Protein AF-A0A933DKX1-F1 (afdb_monomer_lite)

pLDDT: mean 75.69, std 23.06, range [31.42, 98.5]

Sequence (259 aa):
TSRSDTSDTSDTSDTSDTSDTSDTSDTSDTSDTSDTSDTSDTPNRTAAGENSQVAFIGPRGTNVEERLALAEFEYTDPDKDGIYTADIRAPAVDGEYEVITLISYEDSRYGTKEVSLTTVVDPEGYVFERNGGKETRVPGAVVSLLYLNPGTKKYELWPGKDYTQENPQITDARGTYAFLAPPGTYSVSVTAPGYTDYQSKPFQLSENNEIHMNVEMKSPYGFLASVDLKTILLIALFLLVGYNFYKDKLRGMHKGQGQ

Secondary structure (DSSP, 8-state):
-----------------------------------------------------------S---HHHHH-------B-SS-SS--B---PPPSS-EEEEEEEEEE-SSGGG-EEEEEEEEEEPPPEEEEEEETTEEEE-TT-EEEEEEE-TTT-SEEE--GGGGT--SSEE--TT-EE-EEE-SEEEEEEEE-TTSB-EEPPPEEESSSEEE---EE-B-TTHHHHT--HHHHHHHHHHHHHHHHHHHHHHHHHHTSS--

Structure (mmCIF, N/CA/C/O backbone):
data_AF-A0A933DKX1-F1
#
_entry.id   AF-A0A933DKX1-F1
#
loop_
_atom_site.group_PDB
_atom_site.id
_atom_site.type_symbol
_atom_site.label_atom_id
_atom_site.label_alt_id
_atom_site.label_comp_id
_atom_site.label_asym_id
_atom_site.label_entity_id
_atom_site.label_seq_id
_atom_site.pdbx_PDB_ins_code
_atom_site.Cartn_x
_atom_site.Cartn_y
_atom_site.Cartn_z
_atom_site.occupancy
_atom_site.B_iso_or_equiv
_atom_site.auth_seq_id
_atom_site.auth_comp_id
_atom_site.auth_asym_id
_atom_site.auth_atom_id
_atom_site.pdbx_PDB_model_num
ATOM 1 N N . THR A 1 1 ? -16.959 73.825 9.271 1.00 41.41 1 THR A N 1
ATOM 2 C CA . THR A 1 1 ? -16.496 73.089 10.471 1.00 41.41 1 THR A CA 1
ATOM 3 C C . THR A 1 1 ? -15.748 71.874 9.959 1.00 41.41 1 THR A C 1
ATOM 5 O O . THR A 1 1 ? -16.387 71.051 9.338 1.00 41.41 1 THR A O 1
ATOM 8 N N . SER A 1 2 ? -14.428 71.704 9.985 1.00 40.69 2 SER A N 1
ATOM 9 C CA . SER A 1 2 ? -13.269 72.162 10.771 1.00 40.69 2 SER A CA 1
ATOM 10 C C . SER A 1 2 ? -12.047 71.948 9.837 1.00 40.69 2 SER A C 1
ATOM 12 O O . SER A 1 2 ? -12.043 70.934 9.150 1.00 40.69 2 SER A O 1
ATOM 14 N N . ARG A 1 3 ? -11.183 72.947 9.565 1.00 38.19 3 ARG A N 1
ATOM 15 C CA . ARG A 1 3 ? -9.787 73.088 10.080 1.00 38.19 3 ARG A CA 1
ATOM 16 C C . ARG A 1 3 ? -8.963 71.783 10.010 1.00 38.19 3 ARG A C 1
ATOM 18 O O . ARG A 1 3 ? -9.452 70.777 10.505 1.00 38.19 3 ARG A O 1
ATOM 25 N N . SER A 1 4 ? -7.726 71.720 9.517 1.00 40.69 4 SER A N 1
ATOM 26 C CA . SER A 1 4 ? -6.697 72.731 9.191 1.00 40.69 4 SER A CA 1
ATOM 27 C C . SER A 1 4 ? -5.408 71.979 8.795 1.00 40.69 4 SER A C 1
ATOM 29 O O . SER A 1 4 ? -5.174 70.942 9.406 1.00 40.69 4 SER A O 1
ATOM 31 N N . ASP A 1 5 ? -4.621 72.546 7.864 1.00 40.75 5 ASP A N 1
ATOM 32 C CA . ASP A 1 5 ? -3.140 72.685 7.877 1.00 40.75 5 ASP A CA 1
ATOM 33 C C . ASP A 1 5 ? -2.259 71.404 7.956 1.00 40.75 5 ASP A C 1
ATOM 35 O O . ASP A 1 5 ? -2.553 70.482 8.701 1.00 40.75 5 ASP A O 1
ATOM 39 N N . THR A 1 6 ? -1.125 71.219 7.265 1.00 41.94 6 THR A N 1
ATOM 40 C CA . THR A 1 6 ? -0.162 72.107 6.576 1.00 41.94 6 THR A CA 1
ATOM 41 C C . THR A 1 6 ? 0.964 71.238 5.969 1.00 41.94 6 THR A C 1
ATOM 43 O O . THR A 1 6 ? 1.213 70.156 6.497 1.00 41.94 6 THR A O 1
ATOM 46 N N . SER A 1 7 ? 1.679 71.808 4.976 1.00 41.03 7 SER A N 1
ATOM 47 C CA . SER A 1 7 ? 3.143 71.726 4.691 1.00 41.03 7 SER A CA 1
ATOM 48 C C . SER A 1 7 ? 3.816 70.369 4.419 1.00 41.03 7 SER A C 1
ATOM 50 O O . SER A 1 7 ? 3.533 69.400 5.104 1.00 41.03 7 SER A O 1
ATOM 52 N N . ASP A 1 8 ? 4.889 70.216 3.643 1.00 37.62 8 ASP A N 1
ATOM 53 C CA . ASP A 1 8 ? 5.623 70.908 2.562 1.00 37.62 8 ASP A CA 1
ATOM 54 C C . ASP A 1 8 ? 6.954 70.116 2.461 1.00 37.62 8 ASP A C 1
ATOM 56 O O . ASP A 1 8 ? 7.412 69.597 3.481 1.00 37.62 8 ASP A O 1
ATOM 60 N N . THR A 1 9 ? 7.623 70.140 1.296 1.00 42.16 9 THR A N 1
ATOM 61 C CA . THR A 1 9 ? 9.087 69.906 1.079 1.00 42.16 9 THR A CA 1
ATOM 62 C C . THR A 1 9 ? 9.640 68.474 1.294 1.00 42.16 9 THR A C 1
ATOM 64 O O . THR A 1 9 ? 9.124 67.727 2.110 1.00 42.16 9 THR A O 1
ATOM 67 N N . SER A 1 10 ? 10.684 67.962 0.626 1.00 38.56 10 SER A N 1
ATOM 68 C CA . SER A 1 10 ? 11.686 68.463 -0.339 1.00 38.56 10 SER A CA 1
ATOM 69 C C . SER A 1 10 ? 12.471 67.278 -0.941 1.00 38.56 10 SER A C 1
ATOM 71 O O . SER A 1 10 ? 12.501 66.194 -0.360 1.00 38.56 10 SER A O 1
ATOM 73 N N . ASP A 1 11 ? 13.147 67.553 -2.058 1.00 42.34 11 ASP A N 1
ATOM 74 C CA . ASP A 1 11 ? 14.105 66.744 -2.828 1.00 42.34 11 ASP A CA 1
ATOM 75 C C . ASP A 1 11 ? 15.256 66.063 -2.056 1.00 42.34 11 ASP A C 1
ATOM 77 O O . ASP A 1 11 ? 15.632 66.500 -0.967 1.00 42.34 11 ASP A O 1
ATOM 81 N N . THR A 1 12 ? 15.860 65.051 -2.706 1.00 42.25 12 THR A N 1
ATOM 82 C CA . THR A 1 12 ? 17.296 64.630 -2.786 1.00 42.25 12 THR A CA 1
ATOM 83 C C . THR A 1 12 ? 17.337 63.122 -3.130 1.00 42.25 12 THR A C 1
ATOM 85 O O . THR A 1 12 ? 16.460 62.388 -2.695 1.00 42.25 12 THR A O 1
ATOM 88 N N . SER A 1 13 ? 18.242 62.529 -3.915 1.00 42.28 13 SER A N 1
ATOM 89 C CA . SER A 1 13 ? 19.527 62.917 -4.509 1.00 42.28 13 SER A CA 1
ATOM 90 C C . SER A 1 13 ? 19.951 61.865 -5.553 1.00 42.28 13 SER A C 1
ATOM 92 O O . SER A 1 13 ? 19.621 60.687 -5.414 1.00 42.28 13 SER A O 1
ATOM 94 N N . ASP A 1 14 ? 20.738 62.311 -6.530 1.00 37.16 14 ASP A N 1
ATOM 95 C CA . ASP A 1 14 ? 21.456 61.551 -7.560 1.00 37.16 14 ASP A CA 1
ATOM 96 C C . ASP A 1 14 ? 22.595 60.629 -7.058 1.00 37.16 14 ASP A C 1
ATOM 98 O O . ASP A 1 14 ? 23.096 60.765 -5.939 1.00 37.16 14 ASP A O 1
ATOM 102 N N . THR A 1 15 ? 23.110 59.847 -8.024 1.00 41.72 15 THR A N 1
ATOM 103 C CA . THR A 1 15 ? 24.424 59.162 -8.154 1.00 41.72 15 THR A CA 1
ATOM 104 C C . THR A 1 15 ? 24.470 57.700 -7.670 1.00 41.72 15 THR A C 1
ATOM 106 O O . THR A 1 15 ? 23.983 57.374 -6.598 1.00 41.72 15 THR A O 1
ATOM 109 N N . SER A 1 16 ? 25.017 56.732 -8.416 1.00 40.19 16 SER A N 1
ATOM 110 C CA . SER A 1 16 ? 26.235 56.767 -9.239 1.00 40.19 16 SER A CA 1
ATOM 111 C C . SER A 1 16 ? 26.273 55.656 -10.306 1.00 40.19 16 SER A C 1
ATOM 113 O O . SER A 1 16 ? 25.862 54.525 -10.058 1.00 40.19 16 SER A O 1
ATOM 115 N N . ASP A 1 17 ? 26.811 56.020 -11.472 1.00 38.84 17 ASP A N 1
ATOM 116 C CA . ASP A 1 17 ? 27.326 55.143 -12.530 1.00 38.84 17 ASP A CA 1
ATOM 117 C C . ASP A 1 17 ? 28.709 54.554 -12.174 1.00 38.84 17 ASP A C 1
ATOM 119 O O . ASP A 1 17 ? 29.374 55.020 -11.245 1.00 38.84 17 ASP A O 1
ATOM 123 N N . THR A 1 18 ? 29.167 53.634 -13.039 1.00 38.97 18 THR A N 1
ATOM 124 C CA . THR A 1 18 ? 30.497 52.991 -13.210 1.00 38.97 18 THR A CA 1
ATOM 125 C C . THR A 1 18 ? 30.495 51.516 -12.772 1.00 38.97 18 THR A C 1
ATOM 127 O O . THR A 1 18 ? 29.990 51.188 -11.710 1.00 38.97 18 THR A O 1
ATOM 130 N N . SER A 1 19 ? 30.975 50.535 -13.542 1.00 40.22 19 SER A N 1
ATOM 131 C CA . SER A 1 19 ? 31.934 50.531 -14.654 1.00 40.22 19 SER A CA 1
ATOM 132 C C . SER A 1 19 ? 31.807 49.248 -15.494 1.00 40.22 19 SER A C 1
ATOM 134 O O . SER A 1 19 ? 31.727 48.156 -14.933 1.00 40.22 19 SER A O 1
ATOM 136 N N . ASP A 1 20 ? 31.891 49.397 -16.817 1.00 40.69 20 ASP A N 1
ATOM 137 C CA . ASP A 1 20 ? 32.291 48.353 -17.769 1.00 40.69 20 ASP A CA 1
ATOM 138 C C . ASP A 1 20 ? 33.760 47.916 -17.570 1.00 40.69 20 ASP A C 1
ATOM 140 O O . ASP A 1 20 ? 34.536 48.592 -16.891 1.00 40.69 20 ASP A O 1
ATOM 144 N N . THR A 1 21 ? 34.138 46.846 -18.288 1.00 40.09 21 THR A N 1
ATOM 145 C CA . THR A 1 21 ? 35.433 46.127 -18.400 1.00 40.09 21 THR A CA 1
ATOM 146 C C . THR A 1 21 ? 35.503 44.879 -17.502 1.00 40.09 21 THR A C 1
ATOM 148 O O . THR A 1 21 ? 35.255 44.942 -16.309 1.00 40.09 21 THR A O 1
ATOM 151 N N . SER A 1 22 ? 35.798 43.674 -17.995 1.00 39.25 22 SER A N 1
ATOM 152 C CA . SER A 1 22 ? 36.796 43.311 -19.003 1.00 39.25 22 SER A CA 1
ATOM 153 C C . SER A 1 22 ? 36.527 41.913 -19.581 1.00 39.25 22 SER A C 1
ATOM 155 O O . SER A 1 22 ? 36.227 40.971 -18.850 1.00 39.25 22 SER A O 1
ATOM 157 N N . ASP A 1 23 ? 36.685 41.803 -20.900 1.00 40.59 23 ASP A N 1
ATOM 158 C CA . ASP A 1 23 ? 37.012 40.562 -21.597 1.00 40.59 23 ASP A CA 1
ATOM 159 C C . ASP A 1 23 ? 38.415 40.063 -21.209 1.00 40.59 23 ASP A C 1
ATOM 161 O O . ASP A 1 23 ? 39.271 40.834 -20.768 1.00 40.59 23 ASP A O 1
ATOM 165 N N . THR A 1 24 ? 38.658 38.794 -21.553 1.00 39.97 24 THR A N 1
ATOM 166 C CA . THR A 1 24 ? 39.929 38.047 -21.642 1.00 39.97 24 THR A CA 1
ATOM 167 C C . THR A 1 24 ? 40.272 37.132 -20.462 1.00 39.97 24 THR A C 1
ATOM 169 O O . THR A 1 24 ? 40.696 37.553 -19.391 1.00 39.97 24 THR A O 1
ATOM 172 N N . SER A 1 25 ? 40.175 35.821 -20.696 1.00 39.19 25 SER A N 1
ATOM 173 C CA . SER A 1 25 ? 41.364 34.961 -20.833 1.00 39.19 25 SER A CA 1
ATOM 174 C C . SER A 1 25 ? 40.964 33.527 -21.197 1.00 39.19 25 SER A C 1
ATOM 176 O O . SER A 1 25 ? 40.579 32.727 -20.350 1.00 39.19 25 SER A O 1
ATOM 178 N N . ASP A 1 26 ? 41.115 33.214 -22.484 1.00 43.19 26 ASP A N 1
ATOM 179 C CA . ASP A 1 26 ? 41.514 31.883 -22.931 1.00 43.19 26 ASP A CA 1
ATOM 180 C C . ASP A 1 26 ? 42.916 31.584 -22.391 1.00 43.19 26 ASP A C 1
ATOM 182 O O . ASP A 1 26 ? 43.847 32.336 -22.673 1.00 43.19 26 ASP A O 1
ATOM 186 N N . THR A 1 27 ? 43.061 30.482 -21.660 1.00 41.31 27 THR A N 1
ATOM 187 C CA . THR A 1 27 ? 44.282 29.671 -21.492 1.00 41.31 27 THR A CA 1
ATOM 188 C C . THR A 1 27 ? 43.822 28.365 -20.835 1.00 41.31 27 THR A C 1
ATOM 190 O O . THR A 1 27 ? 43.060 28.418 -19.878 1.00 41.31 27 THR A O 1
ATOM 193 N N . SER A 1 28 ? 44.221 27.163 -21.216 1.00 38.81 28 SER A N 1
ATOM 194 C CA . SER A 1 28 ? 45.249 26.725 -22.149 1.00 38.81 28 SER A CA 1
ATOM 195 C C . SER A 1 28 ? 45.098 25.216 -22.289 1.00 38.81 28 SER A C 1
ATOM 197 O O . SER A 1 28 ? 44.926 24.518 -21.286 1.00 38.81 28 SER A O 1
ATOM 199 N N . ASP A 1 29 ? 45.241 24.745 -23.520 1.00 40.00 29 ASP A N 1
ATOM 200 C CA . ASP A 1 29 ? 45.597 23.375 -23.850 1.00 40.00 29 ASP A CA 1
ATOM 201 C C . ASP A 1 29 ? 46.783 22.876 -23.014 1.00 40.00 29 ASP A C 1
ATOM 203 O O . ASP A 1 29 ? 47.791 23.571 -22.852 1.00 40.00 29 ASP A O 1
ATOM 207 N N . THR A 1 30 ? 46.708 21.619 -22.581 1.00 41.84 30 THR A N 1
ATOM 208 C CA . THR A 1 30 ? 47.903 20.809 -22.336 1.00 41.84 30 THR A CA 1
ATOM 209 C C . THR A 1 30 ? 47.799 19.496 -23.097 1.00 41.84 30 THR A C 1
ATOM 211 O O . THR A 1 30 ? 47.192 18.534 -22.635 1.00 41.84 30 THR A O 1
ATOM 214 N N . SER A 1 31 ? 48.455 19.529 -24.256 1.00 37.38 31 SER A N 1
ATOM 215 C CA . SER A 1 31 ? 49.404 18.538 -24.771 1.00 37.38 31 SER A CA 1
ATOM 216 C C . SER A 1 31 ? 48.931 17.106 -25.012 1.00 37.38 31 SER A C 1
ATOM 218 O O . SER A 1 31 ? 48.915 16.263 -24.115 1.00 37.38 31 SER A O 1
ATOM 220 N N . ASP A 1 32 ? 48.765 16.842 -26.306 1.00 38.28 32 ASP A N 1
ATOM 221 C CA . ASP A 1 32 ? 49.234 15.652 -27.008 1.00 38.28 32 ASP A CA 1
ATOM 222 C C . ASP A 1 32 ? 50.526 15.051 -26.433 1.00 38.28 32 ASP A C 1
ATOM 224 O O . ASP A 1 32 ? 51.534 15.747 -26.277 1.00 38.28 32 ASP A O 1
ATOM 228 N N . THR A 1 33 ? 50.542 13.723 -26.295 1.00 39.66 33 THR A N 1
ATOM 229 C CA . THR A 1 33 ? 51.718 12.919 -26.652 1.00 39.66 33 THR A CA 1
ATOM 230 C C . THR A 1 33 ? 51.302 11.636 -27.370 1.00 39.66 33 THR A C 1
ATOM 232 O O . THR A 1 33 ? 50.814 10.693 -26.752 1.00 39.66 33 THR A O 1
ATOM 235 N N . SER A 1 34 ? 51.593 11.648 -28.673 1.00 36.03 34 SER A N 1
ATOM 236 C CA . SER A 1 34 ? 52.136 10.567 -29.508 1.00 36.03 34 SER A CA 1
ATOM 237 C C . SER A 1 34 ? 51.334 9.280 -29.717 1.00 36.03 34 SER A C 1
ATOM 239 O O . SER A 1 34 ? 51.372 8.355 -28.908 1.00 36.03 34 SER A O 1
ATOM 241 N N . ASP A 1 35 ? 50.765 9.206 -30.922 1.00 36.22 35 ASP A N 1
ATOM 242 C CA . ASP A 1 35 ? 50.939 8.139 -31.915 1.00 36.22 35 ASP A CA 1
ATOM 243 C C . ASP A 1 35 ? 51.845 6.961 -31.515 1.00 36.22 35 ASP A C 1
ATOM 245 O O . ASP A 1 35 ? 53.020 7.139 -31.198 1.00 36.22 35 ASP A O 1
ATOM 249 N N . THR A 1 36 ? 51.354 5.735 -31.714 1.00 36.78 36 THR A N 1
ATOM 250 C CA . THR A 1 36 ? 52.002 4.802 -32.653 1.00 36.78 36 THR A CA 1
ATOM 251 C C . THR A 1 36 ? 51.084 3.645 -33.061 1.00 36.78 36 THR A C 1
ATOM 253 O O . THR A 1 36 ? 50.410 3.016 -32.249 1.00 36.78 36 THR A O 1
ATOM 256 N N . SER A 1 37 ? 51.197 3.328 -34.352 1.00 35.38 37 SER A N 1
ATOM 257 C CA . SER A 1 37 ? 50.848 2.094 -35.065 1.00 35.38 37 SER A CA 1
ATOM 258 C C . SER A 1 37 ? 49.379 1.797 -35.368 1.00 35.38 37 SER A C 1
ATOM 260 O O . SER A 1 37 ? 48.693 1.056 -34.669 1.00 35.38 37 SER A O 1
ATOM 262 N N . ASP A 1 38 ? 48.996 2.265 -36.557 1.00 37.75 38 ASP A N 1
ATOM 263 C CA . ASP A 1 38 ? 48.337 1.455 -37.580 1.00 37.75 38 ASP A CA 1
ATOM 264 C C . ASP A 1 38 ? 48.582 -0.052 -37.413 1.00 37.75 38 ASP A C 1
ATOM 266 O O . ASP A 1 38 ? 49.708 -0.541 -37.514 1.00 37.75 38 ASP A O 1
ATOM 270 N N . THR A 1 39 ? 47.497 -0.805 -37.280 1.00 37.50 39 THR A N 1
ATOM 271 C CA . THR A 1 39 ? 47.343 -2.061 -38.015 1.00 37.50 39 THR A CA 1
ATOM 272 C C . THR A 1 39 ? 45.898 -2.141 -38.477 1.00 37.50 39 THR A C 1
ATOM 274 O O . THR A 1 39 ? 44.974 -2.456 -37.734 1.00 37.50 39 THR A O 1
ATOM 277 N N . SER A 1 40 ? 45.716 -1.784 -39.743 1.00 44.47 40 SER A N 1
ATOM 278 C CA . SER A 1 40 ? 44.627 -2.275 -40.566 1.00 44.47 40 SER A CA 1
ATOM 279 C C . SER A 1 40 ? 44.573 -3.794 -40.459 1.00 44.47 40 SER A C 1
ATOM 281 O O . SER A 1 40 ? 45.533 -4.441 -40.856 1.00 44.47 40 SER A O 1
ATOM 283 N N . ASP A 1 41 ? 43.462 -4.338 -39.982 1.00 35.19 41 ASP A N 1
ATOM 284 C CA . ASP A 1 41 ? 42.948 -5.614 -40.468 1.00 35.19 41 ASP A CA 1
ATOM 285 C C . ASP A 1 41 ? 41.448 -5.670 -40.189 1.00 35.19 41 ASP A C 1
ATOM 287 O O . ASP A 1 41 ? 40.969 -5.990 -39.104 1.00 35.19 41 ASP A O 1
ATOM 291 N N . THR A 1 42 ? 40.686 -5.324 -41.220 1.00 43.91 42 THR A N 1
ATOM 292 C CA . THR A 1 42 ? 39.324 -5.821 -41.373 1.00 43.91 42 THR A CA 1
ATOM 293 C C . THR A 1 42 ? 39.412 -7.286 -41.790 1.00 43.91 42 THR A C 1
ATOM 295 O O . THR A 1 42 ? 40.038 -7.586 -42.807 1.00 43.91 42 THR A O 1
ATOM 298 N N . PRO A 1 43 ? 38.663 -8.189 -41.146 1.00 37.38 43 PRO A N 1
ATOM 299 C CA . PRO A 1 43 ? 38.097 -9.311 -41.857 1.00 37.38 43 PRO A CA 1
ATOM 300 C C . PRO A 1 43 ? 36.592 -9.095 -41.957 1.00 37.38 43 PRO A C 1
ATOM 302 O O . PRO A 1 43 ? 35.818 -9.296 -41.027 1.00 37.38 43 PRO A O 1
ATOM 305 N N . ASN A 1 44 ? 36.183 -8.696 -43.153 1.00 38.47 44 ASN A N 1
ATOM 306 C CA . ASN A 1 44 ? 34.856 -8.972 -43.669 1.00 38.47 44 ASN A CA 1
ATOM 307 C C . ASN A 1 44 ? 34.568 -10.485 -43.551 1.00 38.47 44 ASN A C 1
ATOM 309 O O . ASN A 1 44 ? 35.234 -11.264 -44.237 1.00 38.47 44 ASN A O 1
ATOM 313 N N . ARG A 1 45 ? 33.583 -10.912 -42.744 1.00 37.44 45 ARG A N 1
ATOM 314 C CA . ARG A 1 45 ? 32.856 -12.170 -43.000 1.00 37.44 45 ARG A CA 1
ATOM 315 C C . ARG A 1 45 ? 31.489 -12.257 -42.308 1.00 37.44 45 ARG A C 1
ATOM 317 O O . ARG A 1 45 ? 31.359 -12.614 -41.149 1.00 37.44 45 ARG A O 1
ATOM 324 N N . THR A 1 46 ? 30.479 -11.934 -43.102 1.00 31.94 46 THR A N 1
ATOM 325 C CA . THR A 1 46 ? 29.213 -12.652 -43.332 1.00 31.94 46 THR A CA 1
ATOM 326 C C . THR A 1 46 ? 28.859 -13.850 -42.416 1.00 31.94 46 THR A C 1
ATOM 328 O O . THR A 1 46 ? 29.453 -14.915 -42.543 1.00 31.94 46 THR A O 1
ATOM 331 N N . ALA A 1 47 ? 27.751 -13.669 -41.683 1.00 34.59 47 ALA A N 1
ATOM 332 C CA . ALA A 1 47 ? 26.607 -14.576 -41.471 1.00 34.59 47 ALA A CA 1
ATOM 333 C C . ALA A 1 47 ? 26.694 -15.871 -40.625 1.00 34.59 47 ALA A C 1
ATOM 335 O O . ALA A 1 47 ? 27.545 -16.728 -40.835 1.00 34.59 47 ALA A O 1
ATOM 336 N N . ALA A 1 48 ? 25.579 -16.044 -39.889 1.00 32.22 48 ALA A N 1
ATOM 337 C CA . ALA A 1 48 ? 24.952 -17.262 -39.349 1.00 32.22 48 ALA A CA 1
ATOM 338 C C . ALA A 1 48 ? 25.524 -17.779 -38.012 1.00 32.22 48 ALA A C 1
ATOM 340 O O . ALA A 1 48 ? 26.726 -17.927 -37.888 1.00 32.22 48 ALA A O 1
ATOM 341 N N . GLY A 1 49 ? 24.725 -18.101 -36.990 1.00 31.42 49 GLY A N 1
ATOM 342 C CA . GLY A 1 49 ? 23.276 -18.277 -36.936 1.00 31.42 49 GLY A CA 1
ATOM 343 C C . GLY A 1 49 ? 22.779 -18.553 -35.511 1.00 31.42 49 GLY A C 1
ATOM 344 O O . GLY A 1 49 ? 23.555 -18.652 -34.570 1.00 31.42 49 GLY A O 1
ATOM 345 N N . GLU A 1 50 ? 21.458 -18.633 -35.398 1.00 47.75 50 GLU A N 1
ATOM 346 C CA . GLU A 1 50 ? 20.664 -18.910 -34.200 1.00 47.75 50 GLU A CA 1
ATOM 347 C C . GLU A 1 50 ? 21.140 -20.137 -33.402 1.00 47.75 50 GLU A C 1
ATOM 349 O O . GLU A 1 50 ? 21.362 -21.204 -33.979 1.00 47.75 50 GLU A O 1
ATOM 354 N N . ASN A 1 51 ? 21.209 -19.992 -32.071 1.00 38.31 51 ASN A N 1
ATOM 355 C CA . ASN A 1 51 ? 20.519 -20.812 -31.059 1.00 38.31 51 ASN A CA 1
ATOM 356 C C . ASN A 1 51 ? 21.229 -20.681 -29.700 1.00 38.31 51 ASN A C 1
ATOM 358 O O . ASN A 1 51 ? 22.171 -21.420 -29.416 1.00 38.31 51 ASN A O 1
ATOM 362 N N . SER A 1 52 ? 20.723 -19.814 -28.821 1.00 42.91 52 SER A N 1
ATOM 363 C CA . SER A 1 52 ? 20.959 -19.960 -27.382 1.00 42.91 52 SER A CA 1
ATOM 364 C C . SER A 1 52 ? 20.156 -21.178 -26.916 1.00 42.91 52 SER A C 1
ATOM 366 O O . SER A 1 52 ? 18.953 -21.099 -26.706 1.00 42.91 52 SER A O 1
ATOM 368 N N . GLN A 1 53 ? 20.792 -22.349 -26.865 1.00 43.62 53 GLN A N 1
ATOM 369 C CA . GLN A 1 53 ? 20.244 -23.538 -26.213 1.00 43.62 53 GLN A CA 1
ATOM 370 C C . GLN A 1 53 ? 21.209 -23.999 -25.126 1.00 43.62 53 GLN A C 1
ATOM 372 O O . GLN A 1 53 ? 22.400 -24.196 -25.365 1.00 43.62 53 GLN A O 1
ATOM 377 N N . VAL A 1 54 ? 20.663 -24.197 -23.931 1.00 50.03 54 VAL A N 1
ATOM 378 C CA . VAL A 1 54 ? 21.366 -24.698 -22.750 1.00 50.03 54 VAL A CA 1
ATOM 379 C C . VAL A 1 54 ? 21.595 -26.215 -22.864 1.00 50.03 54 VAL A C 1
ATOM 381 O O . VAL A 1 54 ? 20.638 -26.961 -23.069 1.00 50.03 54 VAL A O 1
ATOM 384 N N . ALA A 1 55 ? 22.834 -26.697 -22.664 1.00 31.67 55 ALA A N 1
ATOM 385 C CA . ALA A 1 55 ? 23.125 -28.071 -22.215 1.00 31.67 55 ALA A CA 1
ATOM 386 C C . ALA A 1 55 ? 24.527 -28.213 -21.560 1.00 31.67 55 ALA A C 1
ATOM 388 O O . ALA A 1 55 ? 25.532 -27.737 -22.076 1.00 31.67 55 ALA A O 1
ATOM 389 N N . PHE A 1 56 ? 24.551 -28.909 -20.416 1.00 48.91 56 PHE A N 1
ATOM 390 C CA . PHE A 1 56 ? 25.529 -28.944 -19.309 1.00 48.91 56 PHE A CA 1
ATOM 391 C C . PHE A 1 56 ? 26.748 -29.882 -19.461 1.00 48.91 56 PHE A C 1
ATOM 393 O O . PHE A 1 56 ? 26.600 -30.948 -20.051 1.00 48.91 56 PHE A O 1
ATOM 400 N N . ILE A 1 57 ? 27.855 -29.617 -18.726 1.00 31.52 57 ILE A N 1
ATOM 401 C CA . ILE A 1 57 ? 28.756 -30.640 -18.118 1.00 31.52 57 ILE A CA 1
ATOM 402 C C . ILE A 1 57 ? 29.361 -30.119 -16.784 1.00 31.52 57 ILE A C 1
ATOM 404 O O . ILE A 1 57 ? 30.107 -29.146 -16.788 1.00 31.52 57 ILE A O 1
ATOM 408 N N . GLY A 1 58 ? 29.094 -30.778 -15.642 1.00 32.19 58 GLY A N 1
ATOM 409 C CA . GLY A 1 58 ? 29.756 -30.508 -14.340 1.00 32.19 58 GLY A CA 1
ATOM 410 C C . GLY A 1 58 ? 31.133 -31.193 -14.195 1.00 32.19 58 GLY A C 1
ATOM 411 O O . GLY A 1 58 ? 31.378 -32.187 -14.884 1.00 32.19 58 GLY A O 1
ATOM 412 N N . PRO A 1 59 ? 32.028 -30.746 -13.276 1.00 40.06 59 PRO A N 1
ATOM 413 C CA . PRO A 1 59 ? 31.828 -31.043 -11.850 1.00 40.06 59 PRO A CA 1
ATOM 414 C C . PRO A 1 59 ? 32.283 -29.963 -10.833 1.00 40.06 59 PRO A C 1
ATOM 416 O O . PRO A 1 59 ? 33.233 -29.223 -11.055 1.00 40.06 59 PRO A O 1
ATOM 419 N N . ARG A 1 60 ? 31.694 -30.069 -9.628 1.00 35.72 60 ARG A N 1
ATOM 420 C CA . ARG A 1 60 ? 31.993 -29.408 -8.333 1.00 35.72 60 ARG A CA 1
ATOM 421 C C . ARG A 1 60 ? 31.519 -27.966 -8.146 1.00 35.72 60 ARG A C 1
ATOM 423 O O . ARG A 1 60 ? 32.130 -27.023 -8.620 1.00 35.72 60 ARG A O 1
ATOM 430 N N . GLY A 1 61 ? 30.546 -27.857 -7.243 1.00 36.22 61 GLY A N 1
ATOM 431 C CA . GLY A 1 61 ? 30.093 -26.618 -6.631 1.00 36.22 61 GLY A CA 1
ATOM 432 C C . GLY A 1 61 ? 28.664 -26.342 -7.046 1.00 36.22 61 GLY A C 1
ATOM 433 O O . GLY A 1 61 ? 28.442 -25.604 -7.987 1.00 36.22 61 GLY A O 1
ATOM 434 N N . THR A 1 62 ? 27.692 -26.957 -6.371 1.00 40.09 62 THR A N 1
ATOM 435 C CA . THR A 1 62 ? 26.325 -26.424 -6.370 1.00 40.09 62 THR A CA 1
ATOM 436 C C . THR A 1 62 ? 26.421 -25.021 -5.784 1.00 40.09 62 THR A C 1
ATOM 438 O O . THR A 1 62 ? 26.516 -24.887 -4.558 1.00 40.09 62 THR A O 1
ATOM 441 N N . ASN A 1 63 ? 26.531 -24.009 -6.643 1.00 53.66 63 ASN A N 1
ATOM 442 C CA . ASN A 1 63 ? 26.626 -22.630 -6.206 1.00 53.66 63 ASN A CA 1
ATOM 443 C C . ASN A 1 63 ? 25.281 -22.294 -5.562 1.00 53.66 63 ASN A C 1
ATOM 445 O O . ASN A 1 63 ? 24.222 -22.633 -6.088 1.00 53.66 63 ASN A O 1
ATOM 449 N N . VAL A 1 64 ? 25.313 -21.725 -4.361 1.00 49.72 64 VAL A N 1
ATOM 450 C CA . VAL A 1 64 ? 24.101 -21.393 -3.592 1.00 49.72 64 VAL A CA 1
ATOM 451 C C . VAL A 1 64 ? 23.155 -20.498 -4.414 1.00 49.72 64 VAL A C 1
ATOM 453 O O . VAL A 1 64 ? 21.942 -20.573 -4.235 1.00 49.72 64 VAL A O 1
ATOM 456 N N . GLU A 1 65 ? 23.714 -19.764 -5.376 1.00 52.72 65 GLU A N 1
ATOM 457 C CA . GLU A 1 65 ? 23.054 -18.944 -6.396 1.00 52.72 65 GLU A CA 1
ATOM 458 C C . GLU A 1 65 ? 21.990 -19.699 -7.216 1.00 52.72 65 GLU A C 1
ATOM 460 O O . GLU A 1 65 ? 20.865 -19.221 -7.305 1.00 52.72 65 GLU A O 1
ATOM 465 N N . GLU A 1 66 ? 22.247 -20.919 -7.709 1.00 53.72 66 GLU A N 1
ATOM 466 C CA . GLU A 1 66 ? 21.240 -21.682 -8.484 1.00 53.72 66 GLU A CA 1
ATOM 467 C C . GLU A 1 66 ? 20.035 -22.106 -7.627 1.00 53.72 66 GLU A C 1
ATOM 469 O O . GLU A 1 66 ? 18.932 -22.313 -8.127 1.00 53.72 66 GLU A O 1
ATOM 474 N N . ARG A 1 67 ? 20.219 -22.242 -6.306 1.00 51.81 67 ARG A N 1
ATOM 475 C CA . ARG A 1 67 ? 19.139 -22.622 -5.377 1.00 51.81 67 ARG A CA 1
ATOM 476 C C . ARG A 1 67 ? 18.315 -21.428 -4.892 1.00 51.81 67 ARG A C 1
ATOM 478 O O . ARG A 1 67 ? 17.279 -21.650 -4.265 1.00 51.81 67 ARG A O 1
ATOM 485 N N . LEU A 1 68 ? 18.788 -20.206 -5.139 1.00 63.69 68 LEU A N 1
ATOM 486 C CA . LEU A 1 68 ? 18.132 -18.944 -4.785 1.00 63.69 68 LEU A CA 1
ATOM 487 C C . LEU A 1 68 ? 17.663 -18.160 -6.020 1.00 63.69 68 LEU A C 1
ATOM 489 O O . LEU A 1 68 ? 17.075 -17.092 -5.861 1.00 63.69 68 LEU A O 1
ATOM 493 N N . ALA A 1 69 ? 17.882 -18.688 -7.228 1.00 75.88 69 ALA A N 1
ATOM 494 C CA . ALA A 1 69 ? 17.393 -18.100 -8.464 1.00 75.88 69 ALA A CA 1
ATOM 495 C C . ALA A 1 69 ? 15.859 -18.000 -8.440 1.00 75.88 69 ALA A C 1
ATOM 497 O O . ALA A 1 69 ? 15.145 -19.000 -8.342 1.00 75.88 69 ALA A O 1
ATOM 498 N N . LEU A 1 70 ? 15.354 -16.768 -8.499 1.00 79.06 70 LEU A N 1
ATOM 499 C CA . LEU A 1 70 ? 13.917 -16.478 -8.469 1.00 79.06 70 LEU A CA 1
ATOM 500 C C . LEU A 1 70 ? 13.283 -16.582 -9.857 1.00 79.06 70 LEU A C 1
ATOM 502 O O . LEU A 1 70 ? 12.109 -16.933 -9.971 1.00 79.06 70 LEU A O 1
ATOM 506 N N . ALA A 1 71 ? 14.053 -16.257 -10.895 1.00 82.50 71 ALA A N 1
ATOM 507 C CA . ALA A 1 71 ? 13.646 -16.309 -12.290 1.00 82.50 71 ALA A CA 1
ATOM 508 C C . ALA A 1 71 ? 14.875 -16.417 -13.204 1.00 82.50 71 ALA A C 1
ATOM 510 O O . ALA A 1 71 ? 15.941 -15.899 -12.879 1.00 82.50 71 ALA A O 1
ATOM 511 N N . GLU A 1 72 ? 14.684 -17.044 -14.363 1.00 86.94 72 GLU A N 1
ATOM 512 C CA . GLU A 1 72 ? 15.648 -17.098 -15.464 1.00 86.94 72 GLU A CA 1
ATOM 513 C C . GLU A 1 72 ? 15.031 -16.419 -16.691 1.00 86.94 72 GLU A C 1
ATOM 515 O O . GLU A 1 72 ? 13.817 -16.494 -16.909 1.00 86.94 72 GLU A O 1
ATOM 520 N N . PHE A 1 73 ? 15.854 -15.738 -17.481 1.00 88.62 73 PHE A N 1
ATOM 521 C CA . PHE A 1 73 ? 15.431 -15.040 -18.689 1.00 88.62 73 PHE A CA 1
ATOM 522 C C . PHE A 1 73 ? 16.560 -15.035 -19.718 1.00 88.62 73 PHE A C 1
ATOM 524 O O . PHE A 1 73 ? 17.739 -15.123 -19.375 1.00 88.62 73 PHE A O 1
ATOM 531 N N . GLU A 1 74 ? 16.185 -14.932 -20.989 1.00 89.25 74 GLU A N 1
ATOM 532 C CA . GLU A 1 74 ? 17.124 -14.925 -22.103 1.00 89.25 74 GLU A CA 1
ATOM 533 C C . GLU A 1 74 ? 17.169 -13.547 -22.753 1.00 89.25 74 GLU A C 1
ATOM 535 O O . GLU A 1 74 ? 16.148 -12.889 -22.962 1.00 89.25 74 GLU A O 1
ATOM 540 N N . TYR A 1 75 ? 18.381 -13.133 -23.093 1.00 90.69 75 TYR A N 1
ATOM 541 C CA . TYR A 1 75 ? 18.633 -11.944 -23.884 1.00 90.69 75 TYR A CA 1
ATOM 542 C C . TYR A 1 75 ? 18.431 -12.244 -25.371 1.00 90.69 75 TYR A C 1
ATOM 544 O O . TYR A 1 75 ? 18.933 -13.245 -25.884 1.00 90.69 75 TYR A O 1
ATOM 552 N N . THR A 1 76 ? 17.733 -11.355 -26.077 1.00 92.56 76 THR A N 1
ATOM 553 C CA . THR A 1 76 ? 17.446 -11.492 -27.512 1.00 92.56 76 THR A CA 1
ATOM 554 C C . THR A 1 76 ? 17.815 -10.224 -28.274 1.00 92.56 76 THR A C 1
ATOM 556 O O . THR A 1 76 ? 17.752 -9.128 -27.723 1.00 92.56 76 THR A O 1
ATOM 559 N N . ASP A 1 77 ? 18.184 -10.388 -29.542 1.00 93.56 77 ASP A N 1
ATOM 560 C CA . ASP A 1 77 ? 18.477 -9.305 -30.489 1.00 93.56 77 ASP A CA 1
ATOM 561 C C . ASP A 1 77 ? 17.626 -9.535 -31.760 1.00 93.56 77 ASP A C 1
ATOM 563 O O . ASP A 1 77 ? 18.065 -10.206 -32.705 1.00 93.56 77 ASP A O 1
ATOM 567 N N . PRO A 1 78 ? 16.340 -9.120 -31.751 1.00 92.31 78 PRO A N 1
ATOM 568 C CA . PRO A 1 78 ? 15.414 -9.417 -32.843 1.00 92.31 78 PRO A CA 1
ATOM 569 C C . PRO A 1 78 ? 15.741 -8.689 -34.154 1.00 92.31 78 PRO A C 1
ATOM 571 O O . PRO A 1 78 ? 15.457 -9.221 -35.231 1.00 92.31 78 PRO A O 1
ATOM 574 N N . ASP A 1 79 ? 16.299 -7.481 -34.081 1.00 94.88 79 ASP A N 1
ATOM 575 C CA . ASP A 1 79 ? 16.650 -6.641 -35.230 1.00 94.88 79 ASP A CA 1
ATOM 576 C C . ASP A 1 79 ? 18.107 -6.806 -35.690 1.00 94.88 79 ASP A C 1
ATOM 578 O O . ASP A 1 79 ? 18.448 -6.359 -36.790 1.00 94.88 79 ASP A O 1
ATOM 582 N N . LYS A 1 80 ? 18.905 -7.584 -34.950 1.00 92.88 80 LYS A N 1
ATOM 583 C CA . LYS A 1 80 ? 20.281 -7.987 -35.276 1.00 92.88 80 LYS A CA 1
ATOM 584 C C . LYS A 1 80 ? 21.230 -6.799 -35.346 1.00 92.88 80 LYS A C 1
ATOM 586 O O . LYS A 1 80 ? 22.131 -6.778 -36.194 1.00 92.88 80 LYS A O 1
ATOM 591 N N . ASP A 1 81 ? 21.012 -5.807 -34.494 1.00 95.38 81 ASP A N 1
ATOM 592 C CA . ASP A 1 81 ? 21.846 -4.611 -34.416 1.00 95.38 81 ASP A CA 1
ATOM 593 C C . ASP A 1 81 ? 23.041 -4.779 -33.455 1.00 95.38 81 ASP A C 1
ATOM 595 O O . ASP A 1 81 ? 23.950 -3.943 -33.436 1.00 95.38 81 ASP A O 1
ATOM 599 N N . GLY A 1 82 ? 23.094 -5.901 -32.728 1.00 89.31 82 GLY A N 1
ATOM 600 C CA . GLY A 1 82 ? 24.113 -6.221 -31.736 1.00 89.31 82 GLY A CA 1
ATOM 601 C C . GLY A 1 82 ? 23.750 -5.803 -30.308 1.00 89.31 82 GLY A C 1
ATOM 602 O O . GLY A 1 82 ? 24.565 -6.021 -29.405 1.00 89.31 82 GLY A O 1
ATOM 603 N N . ILE A 1 83 ? 22.567 -5.225 -30.077 1.00 90.75 83 ILE A N 1
ATOM 604 C CA . ILE A 1 83 ? 22.047 -4.853 -28.761 1.00 90.75 83 ILE A CA 1
ATOM 605 C C . ILE A 1 83 ? 21.074 -5.925 -28.281 1.00 90.75 83 ILE A C 1
ATOM 607 O O . ILE A 1 83 ? 19.959 -6.098 -28.761 1.00 90.75 83 ILE A O 1
ATOM 611 N N . TYR A 1 84 ? 21.495 -6.626 -27.239 1.00 91.06 84 TYR A N 1
ATOM 612 C CA . TYR A 1 84 ? 20.711 -7.685 -26.635 1.00 91.06 84 TYR A CA 1
ATOM 613 C C . TYR A 1 84 ? 19.832 -7.133 -25.512 1.00 91.06 84 TYR A C 1
ATOM 615 O O . TYR A 1 84 ? 20.328 -6.490 -24.587 1.00 91.06 84 TYR A O 1
ATOM 623 N N . THR A 1 85 ? 18.536 -7.438 -25.557 1.00 90.88 85 THR A N 1
ATOM 624 C CA . THR A 1 85 ? 17.543 -6.976 -24.576 1.00 90.88 85 THR A CA 1
ATOM 625 C C . THR A 1 85 ? 16.778 -8.153 -23.970 1.00 90.88 85 THR A C 1
ATOM 627 O O . THR A 1 85 ? 16.519 -9.153 -24.644 1.00 90.88 85 THR A O 1
ATOM 630 N N . ALA A 1 86 ? 16.408 -8.029 -22.695 1.00 91.44 86 ALA A N 1
ATOM 631 C CA . ALA A 1 86 ? 15.512 -8.944 -21.999 1.00 91.44 86 ALA A CA 1
ATOM 632 C C . ALA A 1 86 ? 14.503 -8.150 -21.159 1.00 91.44 86 ALA A C 1
ATOM 634 O O . ALA A 1 86 ? 14.880 -7.206 -20.464 1.00 91.44 86 ALA A O 1
ATOM 635 N N . ASP A 1 87 ? 13.238 -8.568 -21.193 1.00 88.25 87 ASP A N 1
ATOM 636 C CA . ASP A 1 87 ? 12.198 -8.035 -20.317 1.00 88.25 87 ASP A CA 1
ATOM 637 C C . ASP A 1 87 ? 12.114 -8.879 -19.046 1.00 88.25 87 ASP A C 1
ATOM 639 O O . ASP A 1 87 ? 11.736 -10.054 -19.079 1.00 88.25 87 ASP A O 1
ATOM 643 N N . ILE A 1 88 ? 12.426 -8.265 -17.909 1.00 86.88 88 ILE A N 1
ATOM 644 C CA . ILE A 1 88 ? 12.340 -8.908 -16.598 1.00 86.88 88 ILE A CA 1
ATOM 645 C C . ILE A 1 88 ? 11.162 -8.347 -15.806 1.00 86.88 88 ILE A C 1
ATOM 647 O O . ILE A 1 88 ? 10.854 -7.157 -15.862 1.00 86.88 88 ILE A O 1
ATOM 651 N N . ARG A 1 89 ? 10.484 -9.212 -15.048 1.00 82.88 89 ARG A N 1
ATOM 652 C CA . ARG A 1 89 ? 9.424 -8.795 -14.123 1.00 82.88 89 ARG A CA 1
ATOM 653 C C . ARG A 1 89 ? 9.985 -8.728 -12.714 1.00 82.88 89 ARG A C 1
ATOM 655 O O . ARG A 1 89 ? 10.570 -9.703 -12.249 1.00 82.88 89 ARG A O 1
ATOM 662 N N . ALA A 1 90 ? 9.765 -7.602 -12.041 1.00 82.00 90 ALA A N 1
ATOM 663 C CA . ALA A 1 90 ? 10.141 -7.445 -10.644 1.00 82.00 90 ALA A CA 1
ATOM 664 C C . ALA A 1 90 ? 9.457 -8.520 -9.769 1.00 82.00 90 ALA A C 1
ATOM 666 O O . ALA A 1 90 ? 8.273 -8.817 -9.984 1.00 82.00 90 ALA A O 1
ATOM 667 N N . PRO A 1 91 ? 10.171 -9.111 -8.793 1.00 80.94 91 PRO A N 1
ATOM 668 C CA . PRO A 1 91 ? 9.566 -9.990 -7.801 1.00 80.94 91 PRO A CA 1
ATOM 669 C C . PRO A 1 91 ? 8.438 -9.296 -7.029 1.00 80.94 91 PRO A C 1
ATOM 671 O O . PRO A 1 91 ? 8.490 -8.103 -6.760 1.00 80.94 91 PRO A O 1
ATOM 674 N N . ALA A 1 92 ? 7.424 -10.063 -6.621 1.00 69.81 92 ALA A N 1
ATOM 675 C CA . ALA A 1 92 ? 6.293 -9.544 -5.842 1.00 69.81 92 ALA A CA 1
ATOM 676 C C . ALA A 1 92 ? 6.615 -9.318 -4.352 1.00 69.81 92 ALA A C 1
ATOM 678 O O . ALA A 1 92 ? 5.737 -8.928 -3.585 1.00 69.81 92 ALA A O 1
ATOM 679 N N . VAL A 1 93 ? 7.822 -9.664 -3.912 1.00 76.00 93 VAL A N 1
ATOM 680 C CA . VAL A 1 93 ? 8.286 -9.461 -2.538 1.00 76.00 93 VAL A CA 1
ATOM 681 C C . VAL A 1 93 ? 9.285 -8.318 -2.573 1.00 76.00 93 VAL A C 1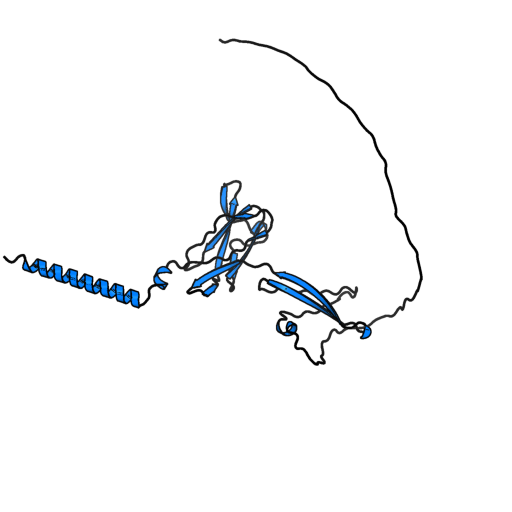
ATOM 683 O O . VAL A 1 93 ? 10.102 -8.238 -3.488 1.00 76.00 93 VAL A O 1
ATOM 686 N N . ASP A 1 94 ? 9.212 -7.439 -1.594 1.00 79.44 94 ASP A N 1
ATOM 687 C CA . ASP A 1 94 ? 10.155 -6.350 -1.423 1.00 79.44 94 ASP A CA 1
ATOM 688 C C . ASP A 1 94 ? 11.548 -6.855 -1.051 1.00 79.44 94 ASP A C 1
ATOM 690 O O . ASP A 1 94 ? 11.704 -7.911 -0.431 1.00 79.44 94 ASP A O 1
ATOM 694 N N . GLY A 1 95 ? 12.573 -6.109 -1.451 1.00 79.81 95 GLY A N 1
ATOM 695 C CA . GLY A 1 95 ? 13.949 -6.453 -1.126 1.00 79.81 95 GLY A CA 1
ATOM 696 C C . GLY A 1 95 ? 14.960 -6.064 -2.190 1.00 79.81 95 GLY A C 1
ATOM 697 O O . GLY A 1 95 ? 14.634 -5.541 -3.256 1.00 79.81 95 GLY A O 1
ATOM 698 N N . GLU A 1 96 ? 16.217 -6.338 -1.865 1.00 84.19 96 GLU A N 1
ATOM 699 C CA . GLU A 1 96 ? 17.332 -6.208 -2.791 1.00 84.19 96 GLU A CA 1
ATOM 700 C C . GLU A 1 96 ? 17.485 -7.511 -3.572 1.00 84.19 96 GLU A C 1
ATOM 702 O O . GLU A 1 96 ? 17.560 -8.600 -2.996 1.00 84.19 96 GLU A O 1
ATOM 707 N N . TYR A 1 97 ? 17.536 -7.386 -4.889 1.00 86.81 97 TYR A N 1
ATOM 708 C CA . TYR A 1 97 ? 17.722 -8.490 -5.810 1.00 86.81 97 TYR A CA 1
ATOM 709 C C . TYR A 1 97 ? 18.959 -8.248 -6.656 1.00 86.81 97 TYR A C 1
ATOM 711 O O . TYR A 1 97 ? 19.287 -7.118 -7.017 1.00 86.81 97 TYR A O 1
ATOM 719 N N . GLU A 1 98 ? 19.636 -9.333 -6.993 1.00 87.44 98 GLU A N 1
ATOM 720 C CA . GLU A 1 98 ? 20.786 -9.306 -7.877 1.00 87.44 98 GLU A CA 1
ATOM 721 C C . GLU A 1 98 ? 20.406 -9.953 -9.203 1.00 87.44 98 GLU A C 1
ATOM 723 O O . GLU A 1 98 ? 19.905 -11.077 -9.254 1.00 87.44 98 GLU A O 1
ATOM 728 N N . VAL A 1 99 ? 20.617 -9.211 -10.282 1.00 89.31 99 VAL A N 1
ATOM 729 C CA . VAL A 1 99 ? 20.440 -9.684 -11.645 1.00 89.31 99 VAL A CA 1
ATOM 730 C C . VAL A 1 99 ? 21.816 -10.053 -12.175 1.00 89.31 99 VAL A C 1
ATOM 732 O O . VAL A 1 99 ? 22.632 -9.180 -12.466 1.00 89.31 99 VAL A O 1
ATOM 735 N N . ILE A 1 100 ? 22.070 -11.354 -12.290 1.00 89.00 100 ILE A N 1
ATOM 736 C CA . ILE A 1 100 ? 23.340 -11.900 -12.770 1.00 89.00 100 ILE A CA 1
ATOM 737 C C . ILE A 1 100 ? 23.183 -12.274 -14.244 1.00 89.00 100 ILE A C 1
ATOM 739 O O . ILE A 1 100 ? 22.364 -13.116 -14.604 1.00 89.00 100 ILE A O 1
ATOM 743 N N . THR A 1 101 ? 23.979 -11.647 -15.105 1.00 88.25 101 THR A N 1
ATOM 744 C CA . THR A 1 101 ? 24.031 -11.912 -16.545 1.00 88.25 101 THR A CA 1
ATOM 745 C C . THR A 1 101 ? 25.309 -12.661 -16.884 1.00 88.25 101 THR A C 1
ATOM 747 O O . THR A 1 101 ? 26.410 -12.148 -16.685 1.00 88.25 101 THR A O 1
ATOM 750 N N . LEU A 1 102 ? 25.163 -13.860 -17.444 1.00 88.06 102 LEU A N 1
ATOM 751 C CA . LEU A 1 102 ? 26.272 -14.680 -17.920 1.00 88.06 102 LEU A CA 1
ATOM 752 C C . LEU A 1 102 ? 26.382 -14.569 -19.443 1.00 88.06 102 LEU A C 1
ATOM 754 O O . LEU A 1 102 ? 25.444 -14.881 -20.171 1.00 88.06 102 LEU A O 1
ATOM 758 N N . ILE A 1 103 ? 27.542 -14.137 -19.928 1.00 86.50 103 ILE A N 1
ATOM 759 C CA . ILE A 1 103 ? 27.843 -13.964 -21.350 1.00 86.50 103 ILE A CA 1
ATOM 760 C C . ILE A 1 103 ? 28.870 -15.017 -21.751 1.00 86.50 103 ILE A C 1
ATOM 762 O O . ILE A 1 103 ? 30.031 -14.952 -21.339 1.00 86.50 103 ILE A O 1
ATOM 766 N N . SER A 1 104 ? 28.455 -15.970 -22.580 1.00 83.81 104 SER A N 1
ATOM 767 C CA . SER A 1 104 ? 29.340 -16.980 -23.163 1.00 83.81 104 SER A CA 1
ATOM 768 C C . SER A 1 104 ? 29.671 -16.622 -24.607 1.00 83.81 104 S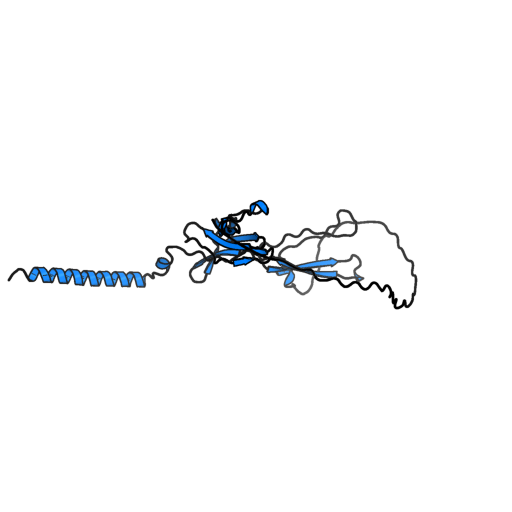ER A C 1
ATOM 770 O O . SER A 1 104 ? 28.783 -16.481 -25.442 1.00 83.81 104 SER A O 1
ATOM 772 N N . TYR A 1 105 ? 30.961 -16.485 -24.903 1.00 80.94 105 TYR A N 1
ATOM 773 C CA . TYR A 1 105 ? 31.443 -16.227 -26.258 1.00 80.94 105 TYR A CA 1
ATOM 774 C C . TYR A 1 105 ? 31.676 -17.546 -27.003 1.00 80.94 105 TYR A C 1
ATOM 776 O O . TYR A 1 105 ? 32.146 -18.517 -26.411 1.00 80.94 105 TYR A O 1
ATOM 784 N N . GLU A 1 106 ? 31.410 -17.570 -28.313 1.00 81.69 106 GLU A N 1
ATOM 785 C CA . GLU A 1 106 ? 31.687 -18.742 -29.164 1.00 81.69 106 GLU A CA 1
ATOM 786 C C . GLU A 1 106 ? 33.165 -19.150 -29.120 1.00 81.69 106 GLU A C 1
ATOM 788 O O . GLU A 1 106 ? 33.517 -20.331 -29.118 1.00 81.69 106 GLU A O 1
ATOM 793 N N . ASP A 1 107 ? 34.049 -18.156 -29.063 1.00 85.94 107 ASP A N 1
ATOM 794 C CA . ASP A 1 107 ? 35.469 -18.390 -28.897 1.00 85.94 107 ASP A CA 1
ATOM 795 C C . ASP A 1 107 ? 35.796 -18.659 -27.424 1.00 85.94 107 ASP A C 1
ATOM 797 O O . ASP A 1 107 ? 35.867 -17.758 -26.582 1.00 85.94 107 ASP A O 1
ATOM 801 N N . SER A 1 108 ? 36.065 -19.937 -27.149 1.00 78.38 108 SER A N 1
ATOM 802 C CA . SER A 1 108 ? 36.418 -20.476 -25.830 1.00 78.38 108 SER A CA 1
ATOM 803 C C . SER A 1 108 ? 37.579 -19.765 -25.121 1.00 78.38 108 SER A C 1
ATOM 805 O O . SER A 1 108 ? 37.722 -19.903 -23.907 1.00 78.38 108 SER A O 1
ATOM 807 N N . ARG A 1 109 ? 38.406 -18.990 -25.840 1.00 83.56 109 ARG A N 1
ATOM 808 C CA . ARG A 1 109 ? 39.523 -18.229 -25.259 1.00 83.56 109 ARG A CA 1
ATOM 809 C C . ARG A 1 109 ? 39.062 -17.073 -24.373 1.00 83.56 109 ARG A C 1
ATOM 811 O O . ARG A 1 109 ? 39.823 -16.657 -23.504 1.00 83.56 109 ARG A O 1
ATOM 818 N N . TYR A 1 110 ? 37.853 -16.555 -24.588 1.00 79.38 110 TYR A N 1
ATOM 819 C CA . TYR A 1 110 ? 37.317 -15.427 -23.819 1.00 79.38 110 TYR A CA 1
ATOM 820 C C . TYR A 1 110 ? 36.572 -15.850 -22.547 1.00 79.38 110 TYR A C 1
ATOM 822 O O . TYR A 1 110 ? 36.297 -14.994 -21.707 1.00 79.38 110 TYR A O 1
ATOM 830 N N . GLY A 1 111 ? 36.295 -17.149 -22.378 1.00 81.94 111 GLY A N 1
ATOM 831 C CA . GLY A 1 111 ? 35.560 -17.681 -21.229 1.00 81.94 111 GLY A CA 1
ATOM 832 C C . GLY A 1 111 ? 34.132 -17.133 -21.108 1.00 81.94 111 GLY A C 1
ATOM 833 O O . GLY A 1 111 ? 33.605 -16.509 -22.029 1.00 81.94 111 GLY A O 1
ATOM 834 N N . THR A 1 112 ? 33.507 -17.374 -19.956 1.00 82.88 112 THR A N 1
ATOM 835 C CA . THR A 1 112 ? 32.231 -16.745 -19.584 1.00 82.88 112 THR A CA 1
ATOM 836 C C . THR A 1 112 ? 32.518 -15.462 -18.818 1.00 82.88 112 THR A C 1
ATOM 838 O O . THR A 1 112 ? 33.333 -15.463 -17.894 1.00 82.88 112 THR A O 1
ATOM 841 N N . LYS A 1 113 ? 31.845 -14.372 -19.185 1.00 85.25 113 LYS A N 1
ATOM 842 C CA . LYS A 1 113 ? 31.828 -13.141 -18.391 1.00 85.25 113 LYS A CA 1
ATOM 843 C C . LYS A 1 113 ? 30.551 -13.066 -17.579 1.00 85.25 113 LYS A C 1
ATOM 845 O O . LYS A 1 113 ? 29.487 -13.408 -18.078 1.00 85.25 113 LYS A O 1
ATOM 850 N N . GLU A 1 114 ? 30.673 -12.568 -16.363 1.00 88.44 114 GLU A N 1
ATOM 851 C CA . GLU A 1 114 ? 29.553 -12.309 -15.471 1.00 88.44 114 GLU A CA 1
ATOM 852 C C . GLU A 1 114 ? 29.403 -10.802 -15.280 1.00 88.44 114 GLU A C 1
ATOM 854 O O . GLU A 1 114 ? 30.391 -10.090 -15.079 1.00 88.44 114 GLU A O 1
ATOM 859 N N . VAL A 1 115 ? 28.171 -10.317 -15.376 1.00 87.12 115 VAL A N 1
ATOM 860 C CA . VAL A 1 115 ? 27.799 -8.937 -15.073 1.00 87.12 115 VAL A CA 1
ATOM 861 C C . VAL A 1 115 ? 26.682 -8.981 -14.046 1.00 87.12 115 VAL A C 1
ATOM 863 O O . VAL A 1 115 ? 25.665 -9.623 -14.282 1.00 87.12 115 VAL A O 1
ATOM 866 N N . SER A 1 116 ? 26.866 -8.289 -12.926 1.00 85.69 116 SER A N 1
ATOM 867 C CA . SER A 1 116 ? 25.863 -8.187 -11.868 1.00 85.69 116 SER A CA 1
ATOM 868 C C . SER A 1 116 ? 25.246 -6.787 -11.834 1.00 85.69 116 SER A C 1
ATOM 870 O O . SER A 1 116 ? 25.941 -5.781 -12.004 1.00 85.69 116 SER A O 1
ATOM 872 N N . LEU A 1 117 ? 23.934 -6.736 -11.614 1.00 84.31 117 LEU A N 1
ATOM 873 C CA . LEU A 1 117 ? 23.155 -5.528 -11.383 1.00 84.31 117 LEU A CA 1
ATOM 874 C C . LEU A 1 117 ? 22.315 -5.698 -10.112 1.00 84.31 117 LEU A C 1
ATOM 876 O O . LEU A 1 117 ? 21.434 -6.552 -10.054 1.00 84.31 117 LEU A O 1
ATOM 880 N N . THR A 1 118 ? 22.531 -4.842 -9.116 1.00 85.75 118 THR A N 1
ATOM 881 C CA . THR A 1 118 ? 21.661 -4.765 -7.936 1.00 85.75 118 THR A CA 1
ATOM 882 C C . THR A 1 118 ? 20.424 -3.928 -8.251 1.00 85.75 118 THR A C 1
ATOM 884 O O . THR A 1 118 ? 20.533 -2.787 -8.704 1.00 85.75 118 THR A O 1
ATOM 887 N N . THR A 1 119 ? 19.243 -4.481 -7.994 1.00 81.31 119 THR A N 1
ATOM 888 C CA . THR A 1 119 ? 17.951 -3.802 -8.114 1.00 81.31 119 THR A CA 1
ATOM 889 C C . THR A 1 119 ? 17.211 -3.853 -6.781 1.00 81.31 119 THR A C 1
ATOM 891 O O . THR A 1 119 ? 17.298 -4.839 -6.053 1.00 81.31 119 THR A O 1
ATOM 894 N N . VAL A 1 120 ? 16.500 -2.782 -6.442 1.00 81.31 120 VAL A N 1
ATOM 895 C CA . VAL A 1 120 ? 15.725 -2.683 -5.201 1.00 81.31 120 VAL A CA 1
ATOM 896 C C . VAL A 1 120 ? 14.255 -2.632 -5.578 1.00 81.31 120 VAL A C 1
ATOM 898 O O . VAL A 1 120 ? 13.852 -1.795 -6.383 1.00 81.31 120 VAL A O 1
ATOM 901 N N . VAL A 1 121 ? 13.470 -3.548 -5.018 1.00 81.25 121 VAL A N 1
ATOM 902 C CA . VAL A 1 121 ? 12.009 -3.499 -5.083 1.00 81.25 121 VAL A CA 1
ATOM 903 C C . VAL A 1 121 ? 11.521 -2.832 -3.806 1.00 81.25 121 VAL A C 1
ATOM 905 O O . VAL A 1 121 ? 11.754 -3.361 -2.714 1.00 81.25 121 VAL A O 1
ATOM 908 N N . ASP A 1 122 ? 10.873 -1.676 -3.955 1.00 72.69 122 ASP A N 1
ATOM 909 C CA . ASP A 1 122 ? 10.399 -0.877 -2.827 1.00 72.69 122 ASP A CA 1
ATOM 910 C C . ASP A 1 122 ? 9.350 -1.636 -1.984 1.00 72.69 122 ASP A C 1
ATOM 912 O O . ASP A 1 122 ? 8.518 -2.378 -2.523 1.00 72.69 122 ASP A O 1
ATOM 916 N N . PRO A 1 123 ? 9.400 -1.500 -0.645 1.00 73.38 123 PRO A N 1
ATOM 917 C CA . PRO A 1 123 ? 8.515 -2.219 0.257 1.00 73.38 123 PRO A CA 1
ATOM 918 C C . PRO A 1 123 ? 7.101 -1.649 0.317 1.00 73.38 123 PRO A C 1
ATOM 920 O O . PRO A 1 123 ? 6.875 -0.568 0.849 1.00 73.38 123 PRO A O 1
ATOM 923 N N . GLU A 1 124 ? 6.115 -2.451 -0.086 1.00 84.31 124 GLU A N 1
ATOM 924 C CA . GLU A 1 124 ? 4.704 -2.130 0.132 1.00 84.31 124 GLU A CA 1
ATOM 925 C C . GLU A 1 124 ? 4.345 -2.146 1.631 1.00 84.31 124 GLU A C 1
ATOM 927 O O . GLU A 1 124 ? 4.917 -2.865 2.458 1.00 84.31 124 GLU A O 1
ATOM 932 N N . GLY A 1 125 ? 3.332 -1.368 2.001 1.00 90.19 125 GLY A N 1
ATOM 933 C CA . GLY A 1 125 ? 2.779 -1.358 3.351 1.00 90.19 125 GLY A CA 1
ATOM 934 C C . GLY A 1 125 ? 1.751 -2.465 3.461 1.00 90.19 125 GLY A C 1
ATOM 935 O O . GLY A 1 125 ? 1.088 -2.769 2.475 1.00 90.19 125 GLY A O 1
ATOM 936 N N . TYR A 1 126 ? 1.577 -3.067 4.637 1.00 93.81 126 TYR A N 1
ATOM 937 C CA . TYR A 1 126 ? 0.560 -4.106 4.810 1.00 93.81 126 TYR A CA 1
ATOM 938 C C . TYR A 1 126 ? -0.331 -3.920 6.032 1.00 93.81 126 TYR A C 1
ATOM 940 O O . TYR A 1 126 ? 0.082 -3.465 7.099 1.00 93.81 126 TYR A O 1
ATOM 948 N N . VAL A 1 127 ? -1.578 -4.355 5.893 1.00 97.12 127 VAL A N 1
ATOM 949 C CA . VAL A 1 127 ? -2.561 -4.401 6.972 1.00 97.12 127 VAL A CA 1
ATOM 950 C C . VAL A 1 127 ? -2.546 -5.791 7.603 1.00 97.12 127 VAL A C 1
ATOM 952 O O . VAL A 1 127 ? -2.611 -6.817 6.918 1.00 97.12 127 VAL A O 1
ATOM 955 N N . PHE A 1 128 ? -2.446 -5.847 8.928 1.00 95.81 128 PHE A N 1
ATOM 956 C CA . PHE A 1 128 ? -2.338 -7.099 9.669 1.00 95.81 128 PHE A CA 1
ATOM 957 C C . PHE A 1 128 ? -3.059 -7.050 11.017 1.00 95.81 128 PHE A C 1
ATOM 959 O O . PHE A 1 128 ? -3.339 -5.989 11.559 1.00 95.81 128 PHE A O 1
ATOM 966 N N . GLU A 1 129 ? -3.325 -8.219 11.585 1.00 94.38 129 GLU A N 1
ATOM 967 C CA . GLU A 1 129 ? -3.741 -8.406 12.973 1.00 94.38 129 GLU A CA 1
ATOM 968 C C . GLU A 1 129 ? -2.642 -9.154 13.735 1.00 94.38 129 GLU A C 1
ATOM 970 O O . GLU A 1 129 ? -2.048 -10.106 13.217 1.00 94.38 129 GLU A O 1
ATOM 975 N N . ARG A 1 130 ? -2.382 -8.748 14.983 1.00 91.56 130 ARG A N 1
ATOM 976 C CA . ARG A 1 130 ? -1.419 -9.405 15.871 1.00 91.56 130 ARG A CA 1
ATOM 977 C C . ARG A 1 130 ? -2.140 -10.221 16.942 1.00 91.56 130 ARG A C 1
ATOM 979 O O . ARG A 1 130 ? -2.720 -9.663 17.867 1.00 91.56 130 ARG A O 1
ATOM 986 N N . ASN A 1 131 ? -2.003 -11.545 16.877 1.00 85.88 131 ASN A N 1
ATOM 987 C CA . ASN A 1 131 ? -2.544 -12.478 17.868 1.00 85.88 131 ASN A CA 1
ATOM 988 C C . ASN A 1 131 ? -1.420 -13.351 18.438 1.00 85.88 131 ASN A C 1
ATOM 990 O O . ASN A 1 131 ? -0.766 -14.094 17.708 1.00 85.88 131 ASN A O 1
ATOM 994 N N . GLY A 1 132 ? -1.172 -13.266 19.750 1.00 77.88 132 GLY A N 1
ATOM 995 C CA . GLY A 1 132 ? -0.185 -14.121 20.426 1.00 77.88 132 GLY A CA 1
ATOM 996 C C . GLY A 1 132 ? 1.245 -14.003 19.876 1.00 77.88 132 GLY A C 1
ATOM 997 O O . GLY A 1 132 ? 1.975 -14.987 19.859 1.00 77.88 132 GLY A O 1
ATOM 998 N N . GLY A 1 133 ? 1.631 -12.822 19.380 1.00 81.31 133 GLY A N 1
ATOM 999 C CA . GLY A 1 133 ? 2.948 -12.574 18.780 1.00 81.31 133 GLY A CA 1
ATOM 1000 C C . GLY A 1 133 ? 3.075 -12.970 17.305 1.00 81.31 133 GLY A C 1
ATOM 1001 O O . GLY A 1 133 ? 4.096 -12.668 16.697 1.00 81.31 133 GLY A O 1
ATOM 1002 N N . LYS A 1 134 ? 2.044 -13.584 16.711 1.00 87.19 134 LYS A N 1
ATOM 1003 C CA . LYS A 1 134 ? 1.979 -13.878 15.278 1.00 87.19 134 LYS A CA 1
ATOM 1004 C C . LYS A 1 134 ? 1.178 -12.802 14.551 1.00 87.19 134 LYS A C 1
ATOM 1006 O O . LYS A 1 134 ? 0.111 -12.401 15.015 1.00 87.19 134 LYS A O 1
ATOM 1011 N N . GLU A 1 135 ? 1.676 -12.379 13.397 1.00 93.12 135 GLU A N 1
ATOM 1012 C CA . GLU A 1 135 ? 0.953 -11.493 12.489 1.00 93.12 135 GLU A CA 1
ATOM 1013 C C . GLU A 1 135 ? 0.178 -12.302 11.452 1.00 93.12 135 GLU A C 1
ATOM 1015 O O . GLU A 1 135 ? 0.683 -13.275 10.890 1.00 93.12 135 GLU A O 1
ATOM 1020 N N . THR A 1 136 ? -1.060 -11.892 11.203 1.00 93.12 136 THR A N 1
ATOM 1021 C CA . THR A 1 136 ? -1.914 -12.439 10.146 1.00 93.12 136 THR A CA 1
ATOM 1022 C C . THR A 1 136 ? -2.332 -11.295 9.239 1.00 93.12 136 THR A C 1
ATOM 1024 O O . THR A 1 136 ? -2.775 -10.262 9.731 1.00 93.12 136 THR A O 1
ATOM 1027 N N . ARG A 1 137 ? -2.156 -11.444 7.924 1.00 95.12 137 ARG A N 1
ATOM 1028 C CA . ARG A 1 137 ? -2.519 -10.403 6.952 1.00 95.12 137 ARG A CA 1
ATOM 1029 C C . ARG A 1 137 ? -4.036 -10.259 6.857 1.00 95.12 137 ARG A C 1
ATOM 1031 O O . ARG A 1 137 ? -4.752 -11.255 6.955 1.00 95.12 137 ARG A O 1
ATOM 1038 N N . VAL A 1 138 ? -4.504 -9.024 6.679 1.00 96.44 138 VAL A N 1
ATOM 1039 C CA . VAL A 1 138 ? -5.928 -8.690 6.547 1.00 96.44 138 VAL A CA 1
ATOM 1040 C C . VAL A 1 138 ? -6.207 -8.321 5.085 1.00 96.44 138 VAL A C 1
ATOM 1042 O O . VAL A 1 138 ? -5.998 -7.167 4.699 1.00 96.44 138 VAL A O 1
ATOM 1045 N N . PRO A 1 139 ? -6.641 -9.283 4.251 1.00 96.62 139 PRO A N 1
ATOM 1046 C CA . PRO A 1 139 ? -7.067 -9.003 2.884 1.00 96.62 139 PRO A CA 1
ATOM 1047 C C . PRO A 1 139 ? -8.424 -8.296 2.861 1.00 96.62 139 PRO A C 1
ATOM 1049 O O . PRO A 1 139 ? -9.260 -8.502 3.746 1.00 96.62 139 PRO A O 1
ATOM 1052 N N . GLY A 1 140 ? -8.674 -7.498 1.825 1.00 97.06 140 GLY A N 1
ATOM 1053 C CA . GLY A 1 140 ? -9.943 -6.789 1.658 1.00 97.06 140 GLY A CA 1
ATOM 1054 C C . GLY A 1 140 ? -10.136 -5.591 2.595 1.00 97.06 140 GLY A C 1
ATOM 1055 O O . GLY A 1 140 ? -11.248 -5.071 2.688 1.00 97.06 140 GLY A O 1
ATOM 1056 N N . ALA A 1 141 ? -9.089 -5.155 3.300 1.00 98.00 141 ALA A N 1
ATOM 1057 C CA . ALA A 1 141 ? -9.117 -3.915 4.064 1.00 98.00 141 ALA A CA 1
ATOM 1058 C C . ALA A 1 141 ? -9.149 -2.724 3.099 1.00 98.00 141 ALA A C 1
ATOM 1060 O O . ALA A 1 141 ? -8.428 -2.699 2.104 1.00 98.00 141 ALA A O 1
ATOM 1061 N N . VAL A 1 142 ? -9.985 -1.734 3.398 1.00 98.50 142 VAL A N 1
ATOM 1062 C CA . VAL A 1 142 ? -10.116 -0.514 2.602 1.00 98.50 142 VAL A CA 1
ATOM 1063 C C . VAL A 1 142 ? -9.170 0.530 3.176 1.00 98.50 142 VAL A C 1
ATOM 1065 O O . VAL A 1 142 ? -9.396 1.044 4.276 1.00 98.50 142 VAL A O 1
ATOM 1068 N N . VAL A 1 143 ? -8.120 0.842 2.426 1.00 98.38 143 VAL A N 1
ATOM 1069 C CA . VAL A 1 143 ? -7.098 1.824 2.782 1.00 98.38 143 VAL A CA 1
ATOM 1070 C C . VAL A 1 143 ? -7.366 3.116 2.025 1.00 98.38 143 VAL A C 1
ATOM 1072 O O . VAL A 1 143 ? -7.390 3.141 0.799 1.00 98.38 143 VAL A O 1
ATOM 1075 N N . SER A 1 144 ? -7.575 4.204 2.755 1.00 98.44 144 SER A N 1
ATOM 1076 C CA . SER A 1 144 ? -7.810 5.534 2.195 1.00 98.44 144 SER A CA 1
ATOM 1077 C C . SER A 1 144 ? -6.664 6.466 2.553 1.00 98.44 144 SER A C 1
ATOM 1079 O O . SER A 1 144 ? -6.349 6.646 3.733 1.00 98.44 144 SER A O 1
ATOM 1081 N N . LEU A 1 145 ? -6.080 7.116 1.549 1.00 98.25 145 LEU A N 1
ATOM 1082 C CA . LEU A 1 145 ? -5.158 8.222 1.773 1.00 98.25 145 LEU A CA 1
ATOM 1083 C C . LEU A 1 145 ? -5.952 9.525 1.883 1.00 98.25 145 LEU A C 1
ATOM 1085 O O . LEU A 1 145 ? -6.680 9.903 0.963 1.00 98.25 145 LEU A O 1
ATOM 1089 N N . LEU A 1 146 ? -5.818 10.220 3.007 1.00 98.25 146 LEU A N 1
ATOM 1090 C CA . LEU A 1 146 ? -6.389 11.546 3.211 1.00 98.25 146 LEU A CA 1
ATOM 1091 C C . LEU A 1 146 ? -5.285 12.591 3.090 1.00 98.25 146 LEU A C 1
ATOM 1093 O O . LEU A 1 146 ? -4.201 12.400 3.636 1.00 98.25 146 LEU A O 1
ATOM 1097 N N . TYR A 1 147 ? -5.570 13.715 2.441 1.00 97.75 147 TYR A N 1
ATOM 1098 C CA . TYR A 1 147 ? -4.667 14.863 2.371 1.00 97.75 147 TYR A CA 1
ATOM 1099 C C . TYR A 1 147 ? -5.280 16.066 3.081 1.00 97.75 147 TYR A C 1
ATOM 1101 O O . TYR A 1 147 ? -6.498 16.250 3.094 1.00 97.75 147 TYR A O 1
ATOM 1109 N N . LEU A 1 148 ? -4.434 16.893 3.687 1.00 97.81 148 LEU A N 1
ATOM 1110 C CA . LEU A 1 148 ? -4.843 18.171 4.243 1.00 97.81 148 LEU A CA 1
ATOM 1111 C C . LEU A 1 148 ? -5.015 19.164 3.096 1.00 97.81 148 LEU A C 1
ATOM 1113 O O . LEU A 1 148 ? -4.037 19.700 2.571 1.00 97.81 148 LEU A O 1
ATOM 1117 N N . ASN A 1 149 ? -6.263 19.434 2.726 1.00 96.00 149 ASN A N 1
ATOM 1118 C CA . ASN A 1 149 ? -6.557 20.378 1.663 1.00 96.00 149 ASN A CA 1
ATOM 1119 C C . ASN A 1 149 ? -6.095 21.793 2.083 1.00 96.00 149 ASN A C 1
ATOM 1121 O O . ASN A 1 149 ? -6.552 22.325 3.105 1.00 96.00 149 ASN A O 1
ATOM 11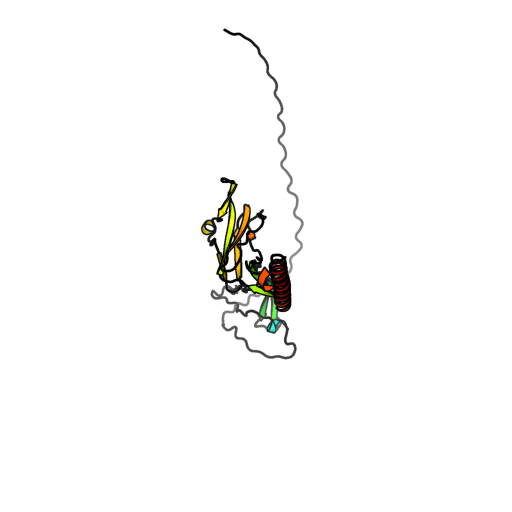25 N N . PRO A 1 150 ? -5.192 22.440 1.319 1.00 92.94 150 PRO A N 1
ATOM 1126 C CA . PRO A 1 150 ? -4.623 23.730 1.697 1.00 92.94 150 PRO A CA 1
ATOM 1127 C C . PRO A 1 150 ? -5.651 24.868 1.680 1.00 92.94 150 PRO A C 1
ATOM 1129 O O . PRO A 1 150 ? -5.444 25.858 2.386 1.00 92.94 150 PRO A O 1
ATOM 1132 N N . GLY A 1 151 ? -6.745 24.733 0.924 1.00 94.31 151 GLY A N 1
ATOM 1133 C CA . GLY A 1 151 ? -7.839 25.699 0.859 1.00 94.31 151 GLY A CA 1
ATOM 1134 C C . GLY A 1 151 ? -8.854 25.525 1.988 1.00 94.31 151 GLY A C 1
ATOM 1135 O O . GLY A 1 151 ? -9.161 26.487 2.688 1.00 94.31 151 GLY A O 1
ATOM 1136 N N . THR A 1 152 ? -9.352 24.303 2.207 1.00 95.44 152 THR A N 1
ATOM 1137 C CA . THR A 1 152 ? -10.405 24.040 3.213 1.00 95.44 152 THR A CA 1
ATOM 1138 C C . THR A 1 152 ? -9.858 23.813 4.623 1.00 95.44 152 THR A C 1
ATOM 1140 O O . THR A 1 152 ? -10.618 23.888 5.590 1.00 95.44 152 THR A O 1
ATOM 1143 N N . LYS A 1 153 ? -8.548 23.550 4.751 1.00 94.81 153 LYS A N 1
ATOM 1144 C CA . LYS A 1 153 ? -7.852 23.178 5.997 1.00 94.81 153 LYS A CA 1
ATOM 1145 C C . LYS A 1 153 ? -8.429 21.925 6.667 1.00 94.81 153 LYS A C 1
ATOM 1147 O O . LYS A 1 153 ? -8.306 21.758 7.879 1.00 94.81 153 LYS A O 1
ATOM 1152 N N . LYS A 1 154 ? -9.061 21.045 5.888 1.00 96.44 154 LYS A N 1
ATOM 1153 C CA . LYS A 1 154 ? -9.637 19.777 6.348 1.00 96.44 154 LYS A CA 1
ATOM 1154 C C . LYS A 1 154 ? -8.963 18.604 5.653 1.00 96.44 154 LYS A C 1
ATOM 1156 O O . LYS A 1 154 ? -8.440 18.751 4.551 1.00 96.44 154 LYS A O 1
ATOM 1161 N N . TYR A 1 155 ? -8.987 17.453 6.317 1.00 96.44 155 TYR A N 1
ATOM 1162 C CA . TYR A 1 155 ? -8.614 16.198 5.678 1.00 96.44 155 TYR A CA 1
ATOM 1163 C C . TYR A 1 155 ? -9.724 15.765 4.732 1.00 96.44 155 TYR A C 1
ATOM 1165 O O . TYR A 1 155 ? -10.880 15.634 5.136 1.00 96.44 155 TYR A O 1
ATOM 1173 N N . GLU A 1 156 ? -9.351 15.561 3.480 1.00 97.62 156 GLU A N 1
ATOM 1174 C CA . GLU A 1 156 ? -10.222 15.118 2.399 1.00 97.62 156 GLU A CA 1
ATOM 1175 C C . GLU A 1 156 ? -9.580 13.906 1.721 1.00 97.62 156 GLU A C 1
ATOM 1177 O O . GLU A 1 156 ? -8.379 13.669 1.869 1.00 97.62 156 GLU A O 1
ATOM 1182 N N . LEU A 1 157 ? -10.373 13.107 1.007 1.00 97.94 157 LEU A N 1
ATOM 1183 C CA . LEU A 1 157 ? -9.847 11.966 0.262 1.00 97.94 157 LEU A CA 1
ATOM 1184 C C . LEU A 1 157 ? -8.886 12.474 -0.818 1.00 97.94 157 LEU A C 1
ATOM 1186 O O . LEU A 1 157 ? -9.257 13.329 -1.622 1.00 97.94 157 LEU A O 1
ATOM 1190 N N . TRP A 1 158 ? -7.654 11.969 -0.824 1.00 97.81 158 TRP A N 1
ATOM 1191 C CA . TRP A 1 158 ? -6.652 12.380 -1.802 1.00 97.81 158 TRP A CA 1
ATOM 1192 C C . TRP A 1 158 ? -7.089 12.000 -3.229 1.00 97.81 158 TRP A C 1
ATOM 1194 O O . TRP A 1 158 ? -7.498 10.852 -3.439 1.00 97.81 158 TRP A O 1
ATOM 1204 N N . PRO A 1 159 ? -7.035 12.923 -4.211 1.00 96.38 159 PRO A N 1
ATOM 1205 C CA . PRO A 1 159 ? -7.555 12.695 -5.559 1.00 96.38 159 PRO A CA 1
ATOM 1206 C C . PRO A 1 159 ? -6.611 11.819 -6.401 1.00 96.38 159 PRO A C 1
ATOM 1208 O O . PRO A 1 159 ? -6.043 12.261 -7.394 1.00 96.38 159 PRO A O 1
ATOM 1211 N N . GLY A 1 160 ? -6.466 10.543 -6.035 1.00 94.31 160 GLY A N 1
ATOM 1212 C CA . GLY A 1 160 ? -5.552 9.610 -6.707 1.00 94.31 160 GLY A CA 1
ATOM 1213 C C . GLY A 1 160 ? -5.810 9.446 -8.209 1.00 94.31 160 GLY A C 1
ATOM 1214 O O . GLY A 1 160 ? -4.878 9.187 -8.967 1.00 94.31 160 GLY A O 1
ATOM 1215 N N . LYS A 1 161 ? -7.047 9.683 -8.672 1.00 95.31 161 LYS A N 1
ATOM 1216 C CA . LYS A 1 161 ? -7.410 9.611 -10.098 1.00 95.31 161 LYS A CA 1
ATOM 1217 C C . LYS A 1 161 ? -6.610 10.579 -10.968 1.00 95.31 161 LYS A C 1
ATOM 1219 O O . LYS A 1 161 ? -6.294 10.228 -12.101 1.00 95.31 161 LYS A O 1
ATOM 1224 N N . ASP A 1 162 ? -6.239 11.739 -10.429 1.00 94.38 162 ASP A N 1
ATOM 1225 C CA . ASP A 1 162 ? -5.418 12.734 -11.132 1.00 94.38 162 ASP A CA 1
ATOM 1226 C C . ASP A 1 162 ? -3.982 12.222 -11.370 1.00 94.38 162 ASP A C 1
ATOM 1228 O O . ASP A 1 162 ? -3.260 12.743 -12.216 1.00 94.38 162 ASP A O 1
ATOM 1232 N N . TYR A 1 163 ? -3.593 11.158 -10.659 1.00 91.81 163 TYR A N 1
ATOM 1233 C CA . TYR A 1 163 ? -2.291 10.494 -10.708 1.00 91.81 163 TYR A CA 1
ATOM 1234 C C . TYR A 1 163 ? -2.386 9.052 -11.230 1.00 91.81 163 TYR A C 1
ATOM 1236 O O . TYR A 1 163 ? -1.470 8.264 -11.012 1.00 91.81 163 TYR A O 1
ATOM 1244 N N . THR A 1 164 ? -3.482 8.687 -11.911 1.00 94.44 164 THR A N 1
ATOM 1245 C CA . THR A 1 164 ? -3.729 7.318 -12.418 1.00 94.44 164 THR A CA 1
ATOM 1246 C C . THR A 1 164 ? -3.688 6.252 -11.311 1.00 94.44 164 THR A C 1
ATOM 1248 O O . THR A 1 164 ? -3.301 5.110 -11.531 1.00 94.44 164 THR A O 1
ATOM 1251 N N . GLN A 1 165 ? -4.098 6.621 -10.098 1.00 95.06 165 GLN A N 1
ATOM 1252 C CA . GLN A 1 165 ? -4.159 5.733 -8.941 1.00 95.06 165 GLN A CA 1
ATOM 1253 C C . GLN A 1 165 ? -5.580 5.648 -8.387 1.00 95.06 165 GLN A C 1
ATOM 1255 O O . GLN A 1 165 ? -6.378 6.586 -8.477 1.00 95.06 165 GLN A O 1
ATOM 1260 N N . GLU A 1 166 ? -5.903 4.515 -7.773 1.00 96.62 166 GLU A N 1
ATOM 1261 C CA . GLU A 1 166 ? -7.149 4.357 -7.030 1.00 96.62 166 GLU A CA 1
ATOM 1262 C C . GLU A 1 166 ? -6.990 4.870 -5.595 1.00 96.62 166 GLU A C 1
ATOM 1264 O O . GLU A 1 166 ? -5.944 4.714 -4.968 1.00 96.62 166 GLU A O 1
ATOM 1269 N N . ASN A 1 167 ? -8.040 5.504 -5.076 1.00 97.81 167 ASN A N 1
ATOM 1270 C CA . ASN A 1 167 ? -8.166 5.851 -3.667 1.00 97.81 167 ASN A CA 1
ATOM 1271 C C . ASN A 1 167 ? -9.665 5.904 -3.330 1.00 97.81 167 ASN A C 1
ATOM 1273 O O . ASN A 1 167 ? -10.379 6.721 -3.927 1.00 97.81 167 ASN A O 1
ATOM 1277 N N . PRO A 1 168 ? -10.170 5.058 -2.419 1.00 98.19 168 PRO A N 1
ATOM 1278 C CA . PRO A 1 168 ? -9.445 4.071 -1.604 1.00 98.19 168 PRO A CA 1
ATOM 1279 C C . PRO A 1 168 ? -8.843 2.900 -2.399 1.00 98.19 168 PRO A C 1
ATOM 1281 O O . PRO A 1 168 ? -9.332 2.579 -3.477 1.00 98.19 168 PRO A O 1
ATOM 1284 N N . GLN A 1 169 ? -7.820 2.251 -1.840 1.00 97.44 169 GLN A N 1
ATOM 1285 C CA . GLN A 1 169 ? -7.289 0.960 -2.295 1.00 97.44 169 GLN A CA 1
ATOM 1286 C C . GLN A 1 169 ? -7.834 -0.179 -1.428 1.00 97.44 169 GLN A C 1
ATOM 1288 O O . GLN A 1 169 ? -8.166 0.022 -0.258 1.00 97.44 169 GLN A O 1
ATOM 1293 N N . ILE A 1 170 ? -7.922 -1.383 -1.993 1.00 97.44 170 ILE A N 1
ATOM 1294 C CA . ILE A 1 170 ? -8.340 -2.594 -1.280 1.00 97.44 170 ILE A CA 1
ATOM 1295 C C . ILE A 1 170 ? -7.137 -3.526 -1.181 1.00 97.44 170 ILE A C 1
ATOM 1297 O O . ILE A 1 170 ? -6.533 -3.844 -2.202 1.00 97.44 170 ILE A O 1
ATOM 1301 N N . THR A 1 171 ? -6.807 -3.976 0.029 1.00 96.25 171 THR A N 1
ATOM 1302 C CA . THR A 1 171 ? -5.647 -4.847 0.233 1.00 96.25 171 THR A CA 1
ATOM 1303 C C . THR A 1 171 ? -5.814 -6.217 -0.422 1.00 96.25 171 THR A C 1
ATOM 1305 O O . THR A 1 171 ? -6.892 -6.822 -0.387 1.00 96.25 171 THR A O 1
ATOM 1308 N N . ASP A 1 172 ? -4.723 -6.729 -0.990 1.00 92.75 172 ASP A N 1
ATOM 1309 C CA . ASP A 1 172 ? -4.661 -8.046 -1.626 1.00 92.75 172 ASP A CA 1
ATOM 1310 C C . ASP A 1 172 ? -4.559 -9.199 -0.597 1.00 92.75 172 ASP A C 1
ATOM 1312 O O . ASP A 1 172 ? -4.672 -9.005 0.615 1.00 92.75 172 ASP A O 1
ATOM 1316 N N . ALA A 1 173 ? -4.317 -10.431 -1.062 1.00 92.44 173 ALA A N 1
ATOM 1317 C CA . ALA A 1 173 ? -4.120 -11.600 -0.195 1.00 92.44 173 ALA A CA 1
ATOM 1318 C C . ALA A 1 173 ? -2.920 -11.474 0.770 1.00 92.44 173 ALA A C 1
ATOM 1320 O O . ALA A 1 173 ? -2.897 -12.130 1.814 1.00 92.44 173 ALA A O 1
ATOM 1321 N N . ARG A 1 174 ? -1.927 -10.643 0.430 1.00 90.19 174 ARG A N 1
ATOM 1322 C CA . ARG A 1 174 ? -0.761 -10.321 1.264 1.00 90.19 174 ARG A CA 1
ATOM 1323 C C . ARG A 1 174 ? -1.043 -9.144 2.203 1.00 90.19 174 ARG A C 1
ATOM 1325 O O . ARG A 1 174 ? -0.221 -8.851 3.068 1.00 90.19 174 ARG A O 1
ATOM 1332 N N . GLY A 1 175 ? -2.219 -8.526 2.099 1.00 93.38 175 GLY A N 1
ATOM 1333 C CA . GLY A 1 175 ? -2.624 -7.383 2.899 1.00 93.38 175 GLY A CA 1
ATOM 1334 C C . GLY A 1 175 ? -1.996 -6.074 2.428 1.00 93.38 175 GLY A C 1
ATOM 1335 O O . GLY A 1 175 ? -2.013 -5.129 3.212 1.00 93.38 175 GLY A O 1
ATOM 1336 N N . THR A 1 176 ? -1.420 -6.013 1.223 1.00 93.38 176 THR A N 1
ATOM 1337 C CA . THR A 1 176 ? -0.558 -4.895 0.824 1.00 93.38 176 THR A CA 1
ATOM 1338 C C . THR A 1 176 ? -1.300 -3.724 0.186 1.00 93.38 176 THR A C 1
ATOM 1340 O O . THR A 1 176 ? -2.418 -3.876 -0.312 1.00 93.38 176 THR A O 1
ATOM 1343 N N . TYR A 1 177 ? -0.684 -2.542 0.252 1.00 94.69 177 TYR A N 1
ATOM 1344 C CA . TYR A 1 177 ? -1.105 -1.308 -0.407 1.00 94.69 177 TYR A CA 1
ATOM 1345 C C . TYR A 1 177 ? 0.081 -0.334 -0.535 1.00 94.69 177 TYR A C 1
ATOM 1347 O O . TYR A 1 177 ? 1.030 -0.391 0.254 1.00 94.69 177 TYR A O 1
ATOM 1355 N N . ALA A 1 178 ? -0.019 0.605 -1.473 1.00 93.62 178 ALA A N 1
ATOM 1356 C CA . ALA A 1 178 ? 0.973 1.656 -1.682 1.00 93.62 178 ALA A CA 1
ATOM 1357 C C . ALA A 1 178 ? 0.361 2.840 -2.440 1.00 93.62 178 ALA A C 1
ATOM 1359 O O . ALA A 1 178 ? -0.383 2.651 -3.402 1.00 93.62 178 ALA A O 1
ATOM 1360 N N . PHE A 1 179 ? 0.686 4.069 -2.041 1.00 94.88 179 PHE A N 1
ATOM 1361 C CA . PHE A 1 179 ? 0.308 5.275 -2.787 1.00 94.88 179 PHE A CA 1
ATOM 1362 C C . PHE A 1 179 ? 1.551 6.047 -3.201 1.00 94.88 179 PHE A C 1
ATOM 1364 O O . PHE A 1 179 ? 2.423 6.267 -2.376 1.00 94.88 179 PHE A O 1
ATOM 1371 N N . LEU A 1 180 ? 1.598 6.563 -4.422 1.00 93.88 180 LEU A N 1
ATOM 1372 C CA . LEU A 1 180 ? 2.620 7.517 -4.844 1.00 93.88 180 LEU A CA 1
ATOM 1373 C C . LEU A 1 180 ? 2.020 8.923 -4.842 1.00 93.88 180 LEU A C 1
ATOM 1375 O O . LEU A 1 180 ? 1.165 9.228 -5.676 1.00 93.88 180 LEU A O 1
ATOM 1379 N N . ALA A 1 181 ? 2.444 9.775 -3.910 1.00 94.31 181 ALA A N 1
ATOM 1380 C CA . ALA A 1 181 ? 1.823 11.081 -3.695 1.00 94.31 181 ALA A CA 1
ATOM 1381 C C . ALA A 1 181 ? 2.839 12.237 -3.772 1.00 94.31 181 ALA A C 1
ATOM 1383 O O . ALA A 1 181 ? 4.009 12.064 -3.423 1.00 94.31 181 ALA A O 1
ATOM 1384 N N . PRO A 1 182 ? 2.410 13.435 -4.214 1.00 96.25 182 PRO A N 1
ATOM 1385 C CA . PRO A 1 182 ? 3.256 14.628 -4.239 1.00 96.25 182 PRO A CA 1
ATOM 1386 C C . PRO A 1 182 ? 3.465 15.230 -2.836 1.00 96.25 182 PRO A C 1
ATOM 1388 O O . PRO A 1 182 ? 2.768 14.837 -1.891 1.00 96.25 182 PRO A O 1
ATOM 1391 N N . PRO A 1 183 ? 4.340 16.248 -2.686 1.00 96.88 183 PRO A N 1
ATOM 1392 C CA . PRO A 1 183 ? 4.506 16.985 -1.439 1.00 96.88 183 PRO A CA 1
ATOM 1393 C C . PRO A 1 183 ? 3.180 17.440 -0.833 1.00 96.88 183 PRO A C 1
ATOM 1395 O O . PRO A 1 183 ? 2.314 17.993 -1.514 1.00 96.88 183 PRO A O 1
ATOM 1398 N N . GLY A 1 184 ? 3.026 17.240 0.470 1.00 96.69 184 GLY A N 1
ATOM 1399 C CA . GLY A 1 184 ? 1.777 17.542 1.157 1.00 96.69 184 GLY A CA 1
ATOM 1400 C C . GLY A 1 184 ? 1.722 16.971 2.563 1.00 96.69 184 GLY A C 1
ATOM 1401 O O . GLY A 1 184 ? 2.656 16.325 3.034 1.00 96.69 184 GLY A O 1
ATOM 1402 N N . THR A 1 185 ? 0.617 17.225 3.255 1.00 97.75 185 THR A N 1
ATOM 1403 C CA . THR A 1 185 ? 0.352 16.644 4.575 1.00 97.75 185 THR A CA 1
ATOM 1404 C C . THR A 1 185 ? -0.751 15.614 4.443 1.00 97.75 185 THR A C 1
ATOM 1406 O O . THR A 1 185 ? -1.825 15.928 3.933 1.00 97.75 185 THR A O 1
ATOM 1409 N N . TYR A 1 186 ? -0.494 14.405 4.926 1.00 98.00 186 TYR A N 1
ATOM 1410 C CA . TYR A 1 186 ? -1.345 13.247 4.708 1.00 98.00 186 TYR A CA 1
ATOM 1411 C C . TYR A 1 186 ? -1.642 12.497 6.001 1.00 98.00 186 TYR A C 1
ATOM 1413 O O . TYR A 1 186 ? -0.968 12.662 7.018 1.00 98.00 186 TYR A O 1
ATOM 1421 N N . SER A 1 187 ? -2.674 11.663 5.956 1.00 97.81 187 SER A N 1
ATOM 1422 C CA . SER A 1 187 ? -3.000 10.684 6.984 1.00 97.81 187 SER A CA 1
ATOM 1423 C C . SER A 1 187 ? -3.626 9.456 6.327 1.00 97.81 187 SER A C 1
ATOM 1425 O O . SER A 1 187 ? -4.420 9.584 5.396 1.00 97.81 187 SER A O 1
ATOM 1427 N N . VAL A 1 188 ? -3.269 8.267 6.804 1.00 98.06 188 VAL A N 1
ATOM 1428 C CA . VAL A 1 188 ? -3.806 6.996 6.306 1.00 98.06 188 VAL A CA 1
ATOM 1429 C C . VAL A 1 188 ? -4.968 6.565 7.193 1.00 98.06 188 VAL A C 1
ATOM 1431 O O . VAL A 1 188 ? -4.852 6.571 8.420 1.00 98.06 188 VAL A O 1
ATOM 1434 N N . SER A 1 189 ? -6.075 6.180 6.565 1.00 98.06 189 SER A N 1
ATOM 1435 C CA . SER A 1 189 ? -7.245 5.592 7.215 1.00 98.06 189 SER A CA 1
ATOM 1436 C C . SER A 1 189 ? -7.434 4.160 6.729 1.00 98.06 189 SER A C 1
ATOM 1438 O O . SER A 1 189 ? -7.365 3.921 5.525 1.00 98.06 189 SER A O 1
ATOM 1440 N N . VAL A 1 190 ? -7.669 3.212 7.633 1.00 98.44 190 VAL A N 1
ATOM 1441 C CA . VAL A 1 190 ? -7.921 1.809 7.275 1.00 98.44 190 VAL A CA 1
ATOM 1442 C C . VAL A 1 190 ? -9.193 1.327 7.945 1.00 98.44 190 VAL A C 1
ATOM 1444 O O . VAL A 1 190 ? -9.352 1.453 9.160 1.00 98.44 190 VAL A O 1
ATOM 1447 N N . THR A 1 191 ? -10.082 0.737 7.151 1.00 97.88 191 THR A N 1
ATOM 1448 C CA . THR A 1 191 ? -11.326 0.126 7.631 1.00 97.88 191 THR A CA 1
ATOM 1449 C C . THR A 1 191 ? -11.415 -1.313 7.138 1.00 97.88 191 THR A C 1
ATOM 1451 O O . THR A 1 191 ? -11.041 -1.621 6.006 1.00 97.88 191 THR A O 1
ATOM 1454 N N . ALA A 1 192 ? -11.875 -2.222 7.994 1.00 96.75 192 ALA A N 1
ATOM 1455 C CA . ALA A 1 192 ? -12.049 -3.627 7.639 1.00 96.75 192 ALA A CA 1
ATOM 1456 C C . ALA A 1 192 ? -13.177 -4.254 8.476 1.00 96.75 192 ALA A C 1
ATOM 1458 O O . ALA A 1 192 ? -13.273 -3.974 9.677 1.00 96.75 192 ALA A O 1
ATOM 1459 N N . PRO A 1 193 ? -14.027 -5.123 7.896 1.00 93.19 193 PRO A N 1
ATOM 1460 C CA . PRO A 1 193 ? -15.078 -5.801 8.648 1.00 93.19 193 PRO A CA 1
ATOM 1461 C C . PRO A 1 193 ? -14.519 -6.596 9.835 1.00 93.19 193 PRO A C 1
ATOM 1463 O O . PRO A 1 193 ? -13.598 -7.390 9.679 1.00 93.19 193 PRO A O 1
ATOM 1466 N N . GLY A 1 194 ? -15.102 -6.406 11.021 1.00 90.44 194 GLY A N 1
ATOM 1467 C CA . GLY A 1 194 ? -14.671 -7.099 12.243 1.00 90.44 194 GLY A CA 1
ATOM 1468 C C . GLY A 1 194 ? -13.516 -6.429 12.994 1.00 90.44 194 GLY A C 1
ATOM 1469 O O . GLY A 1 194 ? -13.116 -6.932 14.044 1.00 90.44 194 GLY A O 1
ATOM 1470 N N . TYR A 1 195 ? -13.033 -5.281 12.517 1.00 94.12 195 TYR A N 1
ATOM 1471 C CA . TYR A 1 195 ? -11.973 -4.506 13.153 1.00 94.12 195 TYR A CA 1
ATOM 1472 C C . TYR A 1 195 ? -12.452 -3.111 13.557 1.00 94.12 195 TYR A C 1
ATOM 1474 O O . TYR A 1 195 ? -13.473 -2.616 13.088 1.00 94.12 195 TYR A O 1
ATOM 1482 N N . THR A 1 196 ? -11.707 -2.487 14.465 1.00 94.31 196 THR A N 1
ATOM 1483 C CA . THR A 1 196 ? -11.849 -1.060 14.768 1.00 94.31 196 THR A CA 1
ATOM 1484 C C . THR A 1 196 ? -11.106 -0.257 13.708 1.00 94.31 196 THR A C 1
ATOM 1486 O O . THR A 1 196 ? -9.957 -0.586 13.408 1.00 94.31 196 THR A O 1
ATOM 1489 N N . ASP A 1 197 ? -11.737 0.795 13.188 1.00 95.94 197 ASP A N 1
ATOM 1490 C CA . ASP A 1 197 ? -11.119 1.692 12.213 1.00 95.94 197 ASP A CA 1
ATOM 1491 C C . ASP A 1 197 ? -9.801 2.265 12.743 1.00 95.94 197 ASP A C 1
ATOM 1493 O O . ASP A 1 197 ? -9.678 2.662 13.909 1.00 95.94 197 ASP A O 1
ATOM 1497 N N . TYR A 1 198 ? -8.808 2.314 11.864 1.00 97.25 198 TYR A N 1
ATOM 1498 C CA . TYR A 1 198 ? -7.497 2.871 12.144 1.00 97.25 198 TYR A CA 1
ATOM 1499 C C . TYR A 1 198 ? -7.341 4.219 11.441 1.00 97.25 198 TYR A C 1
ATOM 1501 O O . TYR A 1 198 ? -7.664 4.355 10.265 1.00 97.25 198 TYR A O 1
ATOM 1509 N N . GLN A 1 199 ? -6.775 5.198 12.146 1.00 97.56 199 GLN A N 1
ATOM 1510 C CA . GLN A 1 199 ? -6.349 6.470 11.571 1.00 97.56 199 GLN A CA 1
ATOM 1511 C C . GLN A 1 199 ? -4.929 6.781 12.042 1.00 97.56 199 GLN A C 1
ATOM 1513 O O . GLN A 1 199 ? -4.657 6.809 13.247 1.00 97.56 199 GLN A O 1
ATOM 1518 N N . SER A 1 200 ? -4.023 7.042 11.104 1.00 97.44 200 SER A N 1
ATOM 1519 C CA . SER A 1 200 ? -2.650 7.418 11.427 1.00 97.44 200 SER A CA 1
ATOM 1520 C C . SER A 1 200 ? -2.580 8.835 11.997 1.00 97.44 200 SER A C 1
ATOM 1522 O O . SER A 1 200 ? -3.433 9.689 11.741 1.00 97.44 200 SER A O 1
ATOM 1524 N N . LYS A 1 201 ? -1.484 9.144 12.698 1.00 96.62 201 LYS A N 1
ATOM 1525 C CA . LYS A 1 201 ? -1.111 10.548 12.907 1.00 96.62 201 LYS A CA 1
ATOM 1526 C C . LYS A 1 201 ? -0.816 11.202 11.548 1.00 96.62 201 LYS A C 1
ATOM 1528 O O . LYS A 1 201 ? -0.340 10.502 10.649 1.00 96.62 201 LYS A O 1
ATOM 1533 N N . PRO A 1 202 ? -1.070 12.510 11.394 1.00 97.12 202 PRO A N 1
ATOM 1534 C CA . PRO A 1 202 ? -0.615 13.249 10.229 1.00 97.12 202 PRO A CA 1
ATOM 1535 C C . PRO A 1 202 ? 0.896 13.168 10.034 1.00 97.12 202 PRO A C 1
ATOM 1537 O O . PRO A 1 202 ? 1.647 13.233 11.009 1.00 97.12 202 PRO A O 1
ATOM 1540 N N . PHE A 1 203 ? 1.328 13.090 8.782 1.00 96.56 203 PHE A N 1
ATOM 1541 C CA . PHE A 1 203 ? 2.731 13.142 8.378 1.00 96.56 203 PHE A CA 1
ATOM 1542 C C . PHE A 1 203 ? 2.884 14.004 7.123 1.00 96.56 203 PHE A C 1
ATOM 1544 O O . PHE A 1 203 ? 1.904 14.304 6.440 1.00 96.56 203 PHE A O 1
ATOM 1551 N N . GLN A 1 204 ? 4.104 14.461 6.852 1.00 96.50 204 GLN A N 1
ATOM 1552 C CA . GLN A 1 204 ? 4.389 15.390 5.764 1.00 96.50 204 GLN A CA 1
ATOM 1553 C C . GLN A 1 204 ? 5.377 14.775 4.779 1.00 96.50 204 GLN A C 1
ATOM 1555 O O . GLN A 1 204 ? 6.380 14.201 5.193 1.00 96.50 204 GLN A O 1
ATOM 1560 N N . LEU A 1 205 ? 5.081 14.921 3.490 1.00 95.31 205 LEU A N 1
ATOM 1561 C CA . LEU A 1 205 ? 5.971 14.590 2.384 1.00 95.31 205 LEU A CA 1
ATOM 1562 C C . LEU A 1 205 ? 6.609 15.878 1.863 1.00 95.31 205 LEU A C 1
ATOM 1564 O O . LEU A 1 205 ? 5.902 16.850 1.581 1.00 95.31 205 LEU A O 1
ATOM 1568 N N . SER A 1 206 ? 7.936 15.876 1.742 1.00 93.25 206 SER A N 1
ATOM 1569 C CA . SER A 1 206 ? 8.727 16.984 1.190 1.00 93.25 206 SER A CA 1
ATOM 1570 C C . SER A 1 206 ? 8.909 16.904 -0.326 1.00 93.25 206 SER A C 1
ATOM 1572 O O . SER A 1 206 ? 9.108 17.933 -0.964 1.00 93.25 206 SER A O 1
ATOM 1574 N N . GLU A 1 207 ? 8.820 15.706 -0.898 1.00 92.00 207 GLU A N 1
ATOM 1575 C CA . GLU A 1 207 ? 8.984 15.413 -2.325 1.00 92.00 207 GLU A CA 1
ATOM 1576 C C . GLU A 1 207 ? 7.986 14.334 -2.769 1.00 92.00 207 GLU A C 1
ATOM 1578 O O . GLU A 1 207 ? 7.242 13.801 -1.942 1.00 92.00 207 GLU A O 1
ATOM 1583 N N . ASN A 1 208 ? 7.939 14.046 -4.072 1.00 89.00 208 ASN A N 1
ATOM 1584 C CA . ASN A 1 208 ? 7.143 12.936 -4.592 1.00 89.00 208 ASN A CA 1
ATOM 1585 C C . ASN A 1 208 ? 7.735 11.631 -4.061 1.00 89.00 208 ASN A C 1
ATOM 1587 O O . ASN A 1 208 ? 8.883 11.323 -4.372 1.00 89.00 208 ASN A O 1
ATOM 1591 N N . ASN A 1 209 ? 6.971 10.883 -3.273 1.00 89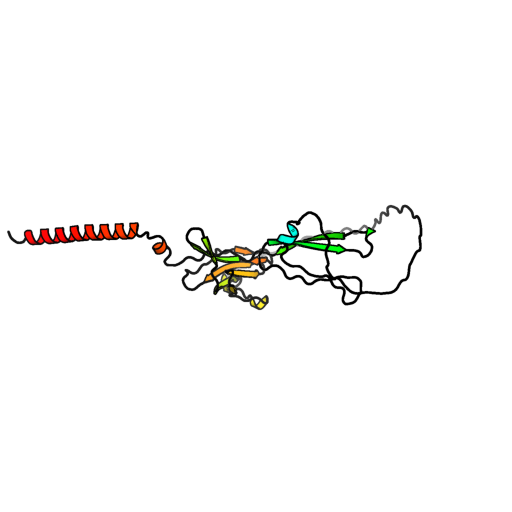.50 209 ASN A N 1
ATOM 1592 C CA . ASN A 1 209 ? 7.458 9.640 -2.690 1.00 89.50 209 ASN A CA 1
ATOM 1593 C C . ASN A 1 209 ? 6.312 8.658 -2.432 1.00 89.50 209 ASN A C 1
ATOM 1595 O O . ASN A 1 209 ? 5.134 9.039 -2.394 1.00 89.50 209 ASN A O 1
ATOM 1599 N N . GLU A 1 210 ? 6.670 7.391 -2.272 1.00 90.69 210 GLU A N 1
ATOM 1600 C CA . GLU A 1 210 ? 5.754 6.335 -1.889 1.00 90.69 210 GLU A CA 1
ATOM 1601 C C . GLU A 1 210 ? 5.300 6.508 -0.431 1.00 90.69 210 GLU A C 1
ATOM 1603 O O . GLU A 1 210 ? 6.058 6.866 0.473 1.00 90.69 210 GLU A O 1
ATOM 1608 N N . ILE A 1 211 ? 4.016 6.263 -0.202 1.00 93.00 211 ILE A N 1
ATOM 1609 C CA . ILE A 1 211 ? 3.365 6.231 1.095 1.00 93.00 211 ILE A CA 1
ATOM 1610 C C . ILE A 1 211 ? 2.907 4.805 1.330 1.00 93.00 211 ILE A C 1
ATOM 1612 O O . ILE A 1 211 ? 1.923 4.332 0.754 1.00 93.00 211 ILE A O 1
ATOM 1616 N N . HIS A 1 212 ? 3.584 4.174 2.272 1.00 91.81 212 HIS A N 1
ATOM 1617 C CA . HIS A 1 212 ? 3.316 2.823 2.705 1.00 91.81 212 HIS A CA 1
ATOM 1618 C C . HIS A 1 212 ? 3.462 2.747 4.235 1.00 91.81 212 HIS A C 1
ATOM 1620 O O . HIS A 1 212 ? 4.263 3.461 4.842 1.00 91.81 212 HIS A O 1
ATOM 1626 N N . MET A 1 213 ? 2.615 1.964 4.907 1.00 91.81 213 MET A N 1
ATOM 1627 C CA . MET A 1 213 ? 2.669 1.804 6.364 1.00 91.81 213 MET A CA 1
ATOM 1628 C C . MET A 1 213 ? 2.151 0.431 6.772 1.00 91.81 213 MET A C 1
ATOM 1630 O O . MET A 1 213 ? 1.149 -0.051 6.252 1.00 91.81 213 MET A O 1
ATOM 1634 N N . ASN A 1 214 ? 2.804 -0.177 7.759 1.00 94.94 214 ASN A N 1
ATOM 1635 C CA . ASN A 1 214 ? 2.310 -1.412 8.352 1.00 94.94 214 ASN A CA 1
ATOM 1636 C C . ASN A 1 214 ? 1.258 -1.071 9.407 1.00 94.94 214 ASN A C 1
ATOM 1638 O O . ASN A 1 214 ? 1.566 -0.452 10.429 1.00 94.94 214 ASN A O 1
ATOM 1642 N N . VAL A 1 215 ? 0.011 -1.459 9.151 1.00 96.31 215 VAL A N 1
ATOM 1643 C CA . VAL A 1 215 ? -1.142 -1.089 9.977 1.00 96.31 215 VAL A CA 1
ATOM 1644 C C . VAL A 1 215 ? -1.645 -2.300 10.754 1.00 96.31 215 VAL A C 1
ATOM 1646 O O . VAL A 1 215 ? -2.162 -3.254 10.175 1.00 96.31 215 VAL A O 1
ATOM 1649 N N . GLU A 1 216 ? -1.527 -2.240 12.082 1.00 96.00 216 GLU A N 1
ATOM 1650 C CA . GLU A 1 216 ? -2.098 -3.242 12.985 1.00 96.00 216 GLU A CA 1
ATOM 1651 C C . GLU A 1 216 ? -3.575 -2.926 13.273 1.00 96.00 216 GLU A C 1
ATOM 1653 O O . GLU A 1 216 ? -3.897 -1.964 13.979 1.00 96.00 216 GLU A O 1
ATOM 1658 N N . MET A 1 217 ? -4.475 -3.759 12.759 1.00 95.19 217 MET A N 1
ATOM 1659 C CA . MET A 1 217 ? -5.907 -3.686 13.022 1.00 95.19 217 MET A CA 1
ATOM 1660 C C . MET A 1 217 ? -6.243 -4.375 14.343 1.00 95.19 217 MET A C 1
ATOM 1662 O O . MET A 1 217 ? -5.763 -5.469 14.644 1.00 95.19 217 MET A O 1
ATOM 1666 N N . LYS A 1 218 ? -7.112 -3.741 15.137 1.00 92.12 218 LYS A N 1
ATOM 1667 C CA . LYS A 1 218 ? -7.534 -4.256 16.445 1.00 92.12 218 LYS A CA 1
ATOM 1668 C C . LYS A 1 218 ? -8.965 -4.762 16.396 1.00 92.12 218 LYS A C 1
ATOM 1670 O O . LYS A 1 218 ? -9.869 -4.028 15.993 1.00 92.12 218 LYS A O 1
ATOM 1675 N N . SER A 1 219 ? -9.186 -5.981 16.880 1.00 85.12 219 SER A N 1
ATOM 1676 C CA . SER A 1 219 ? -10.538 -6.492 17.093 1.00 85.12 219 SER A CA 1
ATOM 1677 C C . SER A 1 219 ? -11.236 -5.727 18.233 1.00 85.12 219 SER A C 1
ATOM 1679 O O . SER A 1 219 ? -10.645 -5.566 19.309 1.00 85.12 219 SER A O 1
ATOM 1681 N N . PRO A 1 220 ? -12.505 -5.308 18.064 1.00 78.50 220 PRO A N 1
ATOM 1682 C CA . PRO A 1 220 ? -13.276 -4.652 19.122 1.00 78.50 220 PRO A CA 1
ATOM 1683 C C . PRO A 1 220 ? -13.491 -5.554 20.352 1.00 78.50 220 PRO A C 1
ATOM 1685 O O . PRO A 1 220 ? -13.687 -5.055 21.460 1.00 78.50 220 PRO A O 1
ATOM 1688 N N . TYR A 1 221 ? -13.400 -6.880 20.191 1.00 72.31 221 TYR A N 1
ATOM 1689 C CA . TYR A 1 221 ? -13.542 -7.859 21.275 1.00 72.31 221 TYR A CA 1
ATOM 1690 C C . TYR A 1 221 ? -12.204 -8.410 21.787 1.00 72.31 221 TYR A C 1
ATOM 1692 O O . TYR A 1 221 ? -12.199 -9.376 22.548 1.00 72.31 221 TYR A O 1
ATOM 1700 N N . GLY A 1 222 ? -11.066 -7.805 21.427 1.00 62.38 222 GLY A N 1
ATOM 1701 C CA . GLY A 1 222 ? -9.734 -8.303 21.804 1.00 62.38 222 GLY A CA 1
ATOM 1702 C C . GLY A 1 222 ? -9.513 -8.469 23.317 1.00 62.38 222 GLY A C 1
ATOM 1703 O O . GLY A 1 222 ? -8.716 -9.301 23.740 1.00 62.38 222 GLY A O 1
ATOM 1704 N N . PHE A 1 223 ? -10.270 -7.753 24.159 1.00 59.75 223 PHE A N 1
ATOM 1705 C CA . PHE A 1 223 ? -10.232 -7.935 25.615 1.00 59.75 223 PHE A CA 1
ATOM 1706 C C . PHE A 1 223 ? -10.810 -9.286 26.078 1.00 59.75 223 PHE A C 1
ATOM 1708 O O . PHE A 1 223 ? -10.371 -9.812 27.100 1.00 59.75 223 PHE A O 1
ATOM 1715 N N . LEU A 1 224 ? -11.768 -9.858 25.335 1.00 60.16 224 LEU A N 1
ATOM 1716 C CA . LEU A 1 224 ? -12.361 -11.167 25.632 1.00 60.16 224 LEU A CA 1
ATOM 1717 C C . LEU A 1 224 ? -11.440 -12.320 25.229 1.00 60.16 224 LEU A C 1
ATOM 1719 O O . LEU A 1 224 ? -11.472 -13.368 25.867 1.00 60.16 224 LEU A O 1
ATOM 1723 N N . ALA A 1 225 ? -10.590 -12.123 24.219 1.00 59.25 225 ALA A N 1
ATOM 1724 C CA . ALA A 1 225 ? -9.634 -13.137 23.774 1.00 59.25 225 ALA A CA 1
ATOM 1725 C C . ALA A 1 225 ? -8.592 -13.492 24.856 1.00 59.25 225 ALA A C 1
ATOM 1727 O O . ALA A 1 225 ? -8.058 -14.597 24.862 1.00 59.25 225 ALA A O 1
ATOM 1728 N N . SER A 1 226 ? -8.345 -12.582 25.804 1.00 57.88 226 SER A N 1
ATOM 1729 C CA . SER A 1 226 ? -7.423 -12.784 26.932 1.00 57.88 226 SER A CA 1
ATOM 1730 C C . SER A 1 226 ? -8.076 -13.424 28.165 1.00 57.88 226 SER A C 1
ATOM 1732 O O . SER A 1 226 ? -7.421 -13.576 29.200 1.00 57.88 226 SER A O 1
ATOM 1734 N N . VAL A 1 227 ? -9.366 -13.779 28.112 1.00 66.31 227 VAL A N 1
ATOM 1735 C CA . VAL A 1 227 ? -10.062 -14.372 29.261 1.00 66.31 227 VAL A CA 1
ATOM 1736 C C . VAL A 1 227 ? -9.810 -15.881 29.290 1.00 66.31 227 VAL A C 1
ATOM 1738 O O . VAL A 1 227 ? -10.496 -16.660 28.636 1.00 66.31 227 VAL A O 1
ATOM 1741 N N . ASP A 1 228 ? -8.821 -16.295 30.083 1.00 76.25 228 ASP A N 1
ATOM 1742 C CA . ASP A 1 228 ? -8.544 -17.711 30.353 1.00 76.25 228 ASP A CA 1
ATOM 1743 C C . ASP A 1 228 ? -9.732 -18.382 31.077 1.00 76.25 228 ASP A C 1
ATOM 1745 O O . ASP A 1 228 ? -10.411 -17.772 31.912 1.00 76.25 228 ASP A O 1
ATOM 1749 N N . LEU A 1 229 ? -9.946 -19.675 30.818 1.00 79.06 229 LEU A N 1
ATOM 1750 C CA . LEU A 1 229 ? -10.922 -20.522 31.504 1.00 79.06 229 LEU A CA 1
ATOM 1751 C C . LEU A 1 229 ? -10.755 -20.448 33.028 1.00 79.06 229 LEU A C 1
ATOM 1753 O O . LEU A 1 229 ? -11.750 -20.459 33.753 1.00 79.06 229 LEU A O 1
ATOM 1757 N N . LYS A 1 230 ? -9.516 -20.308 33.525 1.00 85.00 230 LYS A N 1
ATOM 1758 C CA . LYS A 1 230 ? -9.239 -20.076 34.954 1.00 85.00 230 LYS A CA 1
ATOM 1759 C C . LYS A 1 230 ? -9.876 -18.785 35.462 1.00 85.00 230 LYS A C 1
ATOM 1761 O O . LYS A 1 230 ? -10.467 -18.789 36.537 1.00 85.00 230 LYS A O 1
ATOM 1766 N N . THR A 1 231 ? -9.799 -17.706 34.689 1.00 83.38 231 THR A N 1
ATOM 1767 C CA . THR A 1 231 ? -10.399 -16.406 35.017 1.00 83.38 231 THR A CA 1
ATOM 1768 C C . THR A 1 231 ? -11.924 -16.496 35.025 1.00 83.38 231 THR A C 1
ATOM 1770 O O . THR A 1 231 ? -12.558 -15.982 35.944 1.00 83.38 231 THR A O 1
ATOM 1773 N N . ILE A 1 232 ? -12.518 -17.226 34.073 1.00 87.75 232 ILE A N 1
ATOM 1774 C CA . ILE A 1 232 ? -13.967 -17.501 34.049 1.00 87.75 232 ILE A CA 1
ATOM 1775 C C . ILE A 1 232 ? -14.388 -18.283 35.299 1.00 87.75 232 ILE A C 1
ATOM 1777 O O . ILE A 1 232 ? -15.354 -17.909 35.963 1.00 87.75 232 ILE A O 1
ATOM 1781 N N . LEU A 1 233 ? -13.644 -19.333 35.656 1.00 89.81 233 LEU A N 1
ATOM 1782 C CA . LEU A 1 233 ? -13.889 -20.136 36.858 1.00 89.81 233 LEU A CA 1
ATOM 1783 C C . LEU A 1 233 ? -13.804 -19.295 38.137 1.00 89.81 233 LEU A C 1
ATOM 1785 O O . LEU A 1 233 ? -14.616 -19.466 39.045 1.00 89.81 233 LEU A O 1
ATOM 1789 N N . LEU A 1 234 ? -12.853 -18.361 38.197 1.00 92.50 234 LEU A N 1
ATOM 1790 C CA . LEU A 1 234 ? -12.640 -17.482 39.345 1.00 92.50 234 LEU A CA 1
ATOM 1791 C C . LEU A 1 234 ? -13.773 -16.452 39.484 1.00 92.50 234 LEU A C 1
ATOM 1793 O O . LEU A 1 234 ? -14.292 -16.257 40.583 1.00 92.50 234 LEU A O 1
ATOM 1797 N N . ILE A 1 235 ? -14.224 -15.861 38.372 1.00 92.44 235 ILE A N 1
ATOM 1798 C CA . ILE A 1 235 ? -15.398 -14.973 38.341 1.00 92.44 235 ILE A CA 1
ATOM 1799 C C . ILE A 1 235 ? -16.662 -15.740 38.753 1.00 92.44 235 ILE A C 1
ATOM 1801 O O . ILE A 1 235 ? -17.426 -15.262 39.592 1.00 92.44 235 ILE A O 1
ATOM 1805 N N . ALA A 1 236 ? -16.867 -16.948 38.220 1.00 93.31 236 ALA A N 1
ATOM 1806 C CA . ALA A 1 236 ? -18.001 -17.796 38.575 1.00 93.31 236 ALA A CA 1
ATOM 1807 C C . ALA A 1 236 ? -17.995 -18.159 40.068 1.00 93.31 236 ALA A C 1
ATOM 1809 O O . ALA A 1 236 ? -19.036 -18.078 40.721 1.00 93.31 236 ALA A O 1
ATOM 1810 N N . LEU A 1 237 ? -16.828 -18.485 40.634 1.00 94.38 237 LEU A N 1
ATOM 1811 C CA . LEU A 1 237 ? -16.671 -18.745 42.065 1.00 94.38 237 LEU A CA 1
ATOM 1812 C C . LEU A 1 237 ? -17.023 -17.509 42.904 1.00 94.38 237 LEU A C 1
ATOM 1814 O O . LEU A 1 237 ? -17.767 -17.630 43.875 1.00 94.38 237 LEU A O 1
ATOM 1818 N N . PHE A 1 238 ? -16.547 -16.322 42.517 1.00 95.38 238 PHE A N 1
ATOM 1819 C CA . PHE A 1 238 ? -16.873 -15.070 43.207 1.00 95.38 238 PHE A CA 1
ATOM 1820 C C . PHE A 1 238 ? -18.372 -14.768 43.186 1.00 95.38 238 PHE A C 1
ATOM 1822 O O . PHE A 1 238 ? -18.937 -14.395 44.215 1.00 95.38 238 PHE A O 1
ATOM 1829 N N . LEU A 1 239 ? -19.030 -14.970 42.042 1.00 95.25 239 LEU A N 1
ATOM 1830 C CA . LEU A 1 239 ? -20.480 -14.816 41.922 1.00 95.25 239 LEU A CA 1
ATOM 1831 C C . LEU A 1 239 ? -21.228 -15.823 42.798 1.00 95.25 239 LEU A C 1
ATOM 1833 O O . LEU A 1 239 ? -22.209 -15.455 43.439 1.00 95.25 239 LEU A O 1
ATOM 1837 N N . LEU A 1 240 ? -20.753 -17.067 42.880 1.00 95.38 240 LEU A N 1
ATOM 1838 C CA . LEU A 1 240 ? -21.367 -18.115 43.697 1.00 95.38 240 LEU A CA 1
ATOM 1839 C C . LEU A 1 240 ? -21.222 -17.809 45.196 1.00 95.38 240 LEU A C 1
ATOM 1841 O O . LEU A 1 240 ? -22.195 -17.914 45.942 1.00 95.38 240 LEU A O 1
ATOM 1845 N N . VAL A 1 241 ? -20.046 -17.345 45.630 1.00 94.06 241 VAL A N 1
ATOM 1846 C CA . VAL A 1 241 ? -19.803 -16.888 47.010 1.00 94.06 241 VAL A CA 1
ATOM 1847 C C . VAL A 1 241 ? -20.649 -15.657 47.335 1.00 94.06 241 VAL A C 1
ATOM 1849 O O . VAL A 1 241 ? -21.328 -15.639 48.362 1.00 94.06 241 VAL A O 1
ATOM 1852 N N . GLY A 1 242 ? -20.667 -14.653 46.455 1.00 93.69 242 GLY A N 1
ATOM 1853 C CA . GLY A 1 242 ? -21.477 -13.445 46.619 1.00 93.69 242 GLY A CA 1
ATOM 1854 C C . GLY A 1 242 ? -22.975 -13.749 46.676 1.00 93.69 242 GLY A C 1
ATOM 1855 O O . GLY A 1 242 ? -23.679 -13.236 47.547 1.00 93.69 242 GLY A O 1
ATOM 1856 N N . TYR A 1 243 ? -23.458 -14.649 45.817 1.00 93.75 243 TYR A N 1
ATOM 1857 C CA . TYR A 1 243 ? -24.832 -15.143 45.845 1.00 93.75 243 TYR A CA 1
ATOM 1858 C C . TYR A 1 243 ? -25.147 -15.860 47.160 1.00 93.75 243 TYR A C 1
ATOM 1860 O O . TYR A 1 243 ? -26.200 -15.626 47.756 1.00 93.75 243 TYR A O 1
ATOM 1868 N N . ASN A 1 244 ? -24.229 -16.698 47.647 1.00 90.88 244 ASN A N 1
ATOM 1869 C CA . ASN A 1 244 ? -24.420 -17.406 48.906 1.00 90.88 244 ASN A CA 1
ATOM 1870 C 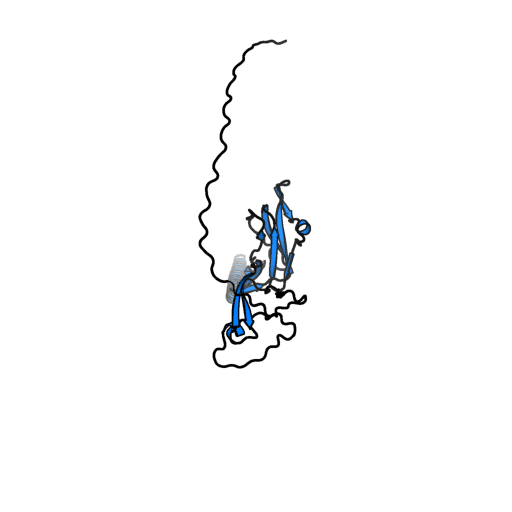C . ASN A 1 244 ? -24.490 -16.428 50.091 1.00 90.88 244 ASN A C 1
ATOM 1872 O O . ASN A 1 244 ? -25.379 -16.544 50.930 1.00 90.88 244 ASN A O 1
ATOM 1876 N N . PHE A 1 245 ? -23.633 -15.403 50.108 1.00 89.06 245 PHE A N 1
ATOM 1877 C CA . PHE A 1 245 ? -23.644 -14.353 51.130 1.00 89.06 245 PHE A CA 1
ATOM 1878 C C . PHE A 1 245 ? -24.923 -13.500 51.080 1.00 89.06 245 PHE A C 1
ATOM 1880 O O . PHE A 1 245 ? -25.526 -13.194 52.109 1.00 89.06 245 PHE A O 1
ATOM 1887 N N . TYR A 1 246 ? -25.386 -13.155 49.875 1.00 89.62 246 TYR A N 1
ATOM 1888 C CA . TYR A 1 246 ? -26.647 -12.441 49.667 1.00 89.62 246 TYR A CA 1
ATOM 1889 C C . TYR A 1 246 ? -27.853 -13.253 50.164 1.00 89.62 246 TYR A C 1
ATOM 1891 O O . TYR A 1 246 ? -28.703 -12.736 50.893 1.00 89.62 246 TYR A O 1
ATOM 1899 N N . LYS A 1 247 ? -27.900 -14.548 49.830 1.00 88.38 247 LYS A N 1
ATOM 1900 C CA . LYS A 1 247 ? -28.943 -15.477 50.279 1.00 88.38 247 LYS A CA 1
ATOM 1901 C C . LYS A 1 247 ? -28.953 -15.641 51.801 1.00 88.38 247 LYS A C 1
ATOM 1903 O O . LYS A 1 247 ? -30.030 -15.699 52.397 1.00 88.38 247 LYS A O 1
ATOM 1908 N N . ASP A 1 248 ? -27.782 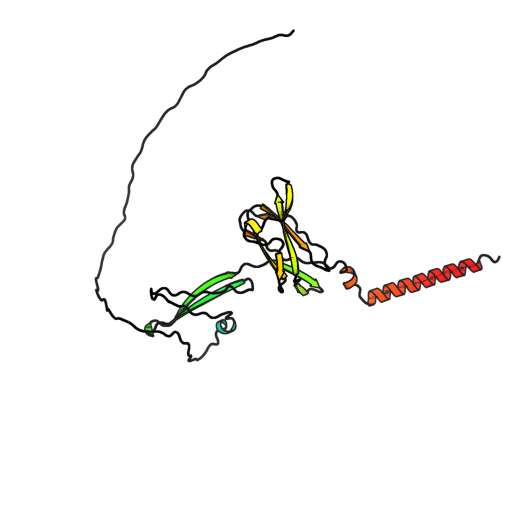-15.698 52.429 1.00 83.94 248 ASP A N 1
ATOM 1909 C CA . ASP A 1 248 ? -27.673 -15.835 53.883 1.00 83.94 248 ASP A CA 1
ATOM 1910 C C . ASP A 1 248 ? -28.136 -14.561 54.612 1.00 83.94 248 ASP A C 1
ATOM 1912 O O . ASP A 1 248 ? -28.923 -14.624 55.560 1.00 83.94 248 ASP A O 1
ATOM 1916 N N . LYS A 1 249 ? -27.796 -13.378 54.080 1.00 81.88 249 LYS A N 1
ATOM 1917 C CA . LYS A 1 249 ? -28.315 -12.090 54.573 1.00 81.88 249 LYS A CA 1
ATOM 1918 C C . LYS A 1 249 ? -29.848 -12.000 54.493 1.00 81.88 249 LYS A C 1
ATOM 1920 O O . LYS A 1 249 ? -30.488 -11.516 55.427 1.00 81.88 249 LYS A O 1
ATOM 1925 N N . LEU A 1 250 ? -30.454 -12.498 53.413 1.00 75.62 250 LEU A N 1
ATOM 1926 C CA . LEU A 1 250 ? -31.915 -12.585 53.259 1.00 75.62 250 LEU A CA 1
ATOM 1927 C C . LEU A 1 250 ? -32.574 -13.520 54.284 1.00 75.62 250 LEU A C 1
ATOM 1929 O O . LEU A 1 250 ? -33.636 -13.192 54.819 1.00 75.62 250 LEU A O 1
ATOM 1933 N N . ARG A 1 251 ? -31.930 -14.649 54.610 1.00 71.75 251 ARG A N 1
ATOM 1934 C CA . ARG A 1 251 ? -32.384 -15.560 55.675 1.00 71.75 251 ARG A CA 1
ATOM 1935 C C . ARG A 1 251 ? -32.304 -14.930 57.067 1.00 71.75 251 ARG A C 1
ATOM 1937 O O . ARG A 1 251 ? -33.190 -15.178 57.882 1.00 71.75 251 ARG A O 1
ATOM 1944 N N . GLY A 1 252 ? -31.295 -14.100 57.330 1.00 67.50 252 GLY A N 1
ATOM 1945 C CA . GLY A 1 252 ? -31.165 -13.356 58.588 1.00 67.50 252 GLY A CA 1
ATOM 1946 C C . GLY A 1 252 ? -32.304 -12.356 58.826 1.00 67.50 252 GLY A C 1
ATOM 1947 O O . GLY A 1 252 ? -32.807 -12.256 59.942 1.00 67.50 252 GLY A O 1
ATOM 1948 N N . MET A 1 253 ? -32.781 -11.680 57.775 1.00 62.91 253 MET A N 1
ATOM 1949 C CA . MET A 1 253 ? -33.868 -10.694 57.888 1.00 62.91 253 MET A CA 1
ATOM 1950 C C . MET A 1 253 ? -35.238 -11.317 58.207 1.00 62.91 253 MET A C 1
ATOM 1952 O O . MET A 1 253 ? -36.029 -10.702 58.915 1.00 62.91 253 MET A O 1
ATOM 1956 N N . HIS A 1 254 ? -35.511 -12.552 57.768 1.00 59.03 254 HIS A N 1
ATOM 1957 C CA . HIS A 1 254 ? -36.778 -13.238 58.079 1.00 59.03 254 HIS A CA 1
ATOM 1958 C C . HIS A 1 254 ? -36.860 -13.746 59.529 1.00 59.03 254 HIS A C 1
ATOM 1960 O O . HIS A 1 254 ? -37.955 -13.976 60.032 1.00 59.03 254 HIS A O 1
ATOM 1966 N N . LYS A 1 255 ? -35.728 -13.897 60.231 1.00 58.94 255 LYS A N 1
ATOM 1967 C CA . LYS A 1 255 ? -35.709 -14.278 61.656 1.00 58.94 255 LYS A CA 1
ATOM 1968 C C . LYS A 1 255 ? -35.885 -13.094 62.618 1.00 58.94 255 LYS A C 1
ATOM 1970 O O . LYS A 1 255 ? -36.136 -13.327 63.793 1.00 58.94 255 LYS A O 1
ATOM 1975 N N . GLY A 1 256 ? -35.773 -11.851 62.140 1.00 55.78 256 GLY A N 1
ATOM 1976 C CA . GLY A 1 256 ? -35.874 -10.636 62.962 1.00 55.78 256 GLY A CA 1
ATOM 1977 C C . GLY A 1 256 ? -37.271 -10.008 63.060 1.00 55.78 256 GLY A C 1
ATOM 1978 O O . GLY A 1 256 ? -37.430 -9.042 63.792 1.00 55.78 256 GLY A O 1
ATOM 1979 N N . GLN A 1 257 ? -38.275 -10.523 62.342 1.00 53.66 257 GLN A N 1
ATOM 1980 C CA . GLN A 1 257 ? -39.659 -10.006 62.366 1.00 53.66 257 GLN A CA 1
ATOM 1981 C C . GLN A 1 257 ? -40.628 -10.862 63.208 1.00 53.66 257 GLN A C 1
ATOM 1983 O O . GLN A 1 257 ? -41.840 -10.728 63.081 1.00 53.66 257 GLN A O 1
ATOM 1988 N N . GLY A 1 258 ? -40.102 -11.760 64.047 1.00 55.84 258 GLY A N 1
ATOM 1989 C CA . GLY A 1 258 ? -40.886 -12.688 64.872 1.00 55.84 258 GLY A CA 1
ATOM 1990 C C . GLY A 1 258 ? -40.588 -12.620 66.372 1.00 55.84 258 GLY A C 1
ATOM 1991 O O . GLY A 1 258 ? -40.700 -13.648 67.038 1.00 55.84 258 GLY A O 1
ATOM 1992 N N . GLN A 1 259 ? -40.174 -11.459 66.888 1.00 42.88 259 GLN A N 1
ATOM 1993 C CA . GLN A 1 259 ? -40.153 -11.162 68.326 1.00 42.88 259 GLN A CA 1
ATOM 1994 C C . GLN A 1 259 ? -40.988 -9.922 68.615 1.00 42.88 259 GLN A C 1
ATOM 1996 O O . GLN A 1 259 ? -40.883 -8.963 67.819 1.00 42.88 259 GLN A O 1
#

Foldseek 3Di:
DDDDDDDDDDDDDDDDDDDDDDDDDDDDDDDDDDDDDDDDDDDDDDDDDDDPDDDDDDDDDPDVCVVPDPDDWDWDDPPPPPDTDTDDDDDPAWDKDKDWDWDDDPPCVVPIDIDIDIDGDDDFAFEWADDPNDTDGDFFKWKFKWFQDPVVRDTDTDPCVVVVDDGRDTAHNNRTDKDFDAWGKIKMWIDDPQFDIDIGDIDTDPGGDMDHHHHHTHGPCVVVVPCDPVNVVVVVVVVVVVVVVVVVVVVVVVVPVPD

Radius of gyration: 39.21 Å; chains: 1; bounding box: 93×104×112 Å